Protein AF-A0A812TSP3-F1 (afdb_monomer_lite)

Organism: Symbiodinium pilosum (NCBI:txid2952)

Radius of gyration: 32.79 Å; chains: 1; bounding box: 112×57×70 Å

pLDDT: mean 71.4, std 13.12, range [45.38, 96.62]

Sequence (190 aa):
KELKDYMAKQEGQQPVKPEKQKHDFKGMKKETLLTTPWKVERLWTEKTADENAEPPSPSLTPQRPLGSGPRFPGREELINEGPFPLRSRIAQLATHVYYLWGEAKFTDYLARGTPAQNAALNLEHFARQAHQAAVKLLEDSHIPLSRPPPNLPVEVSSGPPAEWLYLSRAFLERESSPERPKQRFGASFL

Foldseek 3Di:
DVVVVVVVVVVPDDPDDPDPDPDPLVQWDWDFPDDDPVDTDTDTHGDDPVRPPDDPDPPPDPPDPPPPPPDDDDPVVVVVCPPPVVVVVLVVLLVVLVVLLVVLVVQCVVQPPHPCNVVSVVSNVVSVVSNVVSVVVCVVVPDDDPDDPPPDDVCCVPDDDVVVVVVVVVVVVVVPDPDDPPPPPPPDDD

Secondary structure (DSSP, 8-state):
-HHHHHHHHHTT-------------TTEEEEEEEEETTEEEEEEEEPPTTTSSPPPP--SS-SS---S--PPPPHHHHHHH-S-HHHHHHHHHHHHHHHHHHHHHHHHHHTTTSTHHHHHHHHHHHHHHHHHHHHHHHHHTT----PPPTTS-HHHHHSPPHHHHHHHHHHHHHHH-S------------

Structure (mmCIF, N/CA/C/O backbone):
data_AF-A0A812TSP3-F1
#
_entry.id   AF-A0A812TSP3-F1
#
loop_
_atom_site.group_PDB
_atom_site.id
_atom_site.type_symbol
_atom_site.label_atom_id
_atom_site.label_alt_id
_atom_site.label_comp_id
_atom_site.label_asym_id
_atom_site.label_entity_id
_atom_site.label_seq_id
_atom_site.pdbx_PDB_ins_code
_atom_site.Cartn_x
_atom_site.Cartn_y
_atom_site.Cartn_z
_atom_site.occupancy
_atom_site.B_iso_or_equiv
_atom_site.auth_seq_id
_atom_site.auth_comp_id
_atom_site.auth_asym_id
_atom_site.auth_atom_id
_atom_site.pdbx_PDB_model_num
ATOM 1 N N . LYS A 1 1 ? -72.463 -13.747 -29.365 1.00 58.19 1 LYS A N 1
ATOM 2 C CA . LYS A 1 1 ? -71.535 -13.258 -30.420 1.00 58.19 1 LYS A CA 1
ATOM 3 C C . LYS A 1 1 ? -70.897 -11.918 -30.043 1.00 58.19 1 LYS A C 1
ATOM 5 O O . LYS A 1 1 ? -69.744 -11.725 -30.373 1.00 58.19 1 LYS A O 1
ATOM 10 N N . GLU A 1 2 ? -71.557 -11.094 -29.231 1.00 64.75 2 GLU A N 1
ATOM 11 C CA . GLU A 1 2 ? -71.108 -9.739 -28.858 1.00 64.75 2 GLU A CA 1
ATOM 12 C C . GLU A 1 2 ? -69.845 -9.671 -27.973 1.00 64.75 2 GLU A C 1
ATOM 14 O O . GLU A 1 2 ? -69.099 -8.700 -28.025 1.00 64.75 2 GLU A O 1
ATOM 19 N N . LEU 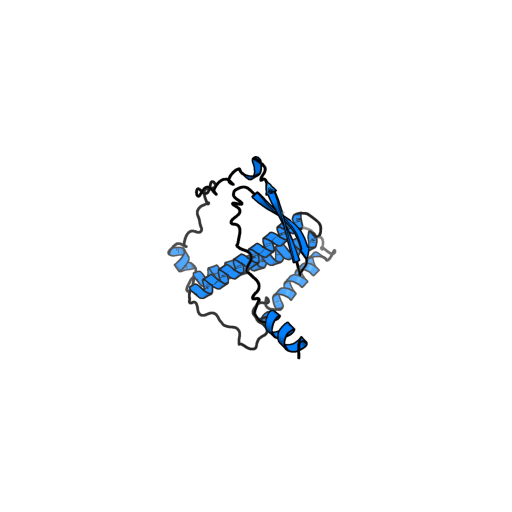A 1 3 ? -69.544 -10.722 -27.202 1.00 60.47 3 LEU A N 1
ATOM 20 C CA . LEU A 1 3 ? -68.384 -10.742 -26.297 1.00 60.47 3 LEU A CA 1
ATOM 21 C C . LEU A 1 3 ? -67.040 -10.896 -27.031 1.00 60.47 3 LEU A C 1
ATOM 23 O O . LEU A 1 3 ? -66.013 -10.429 -26.549 1.00 60.47 3 LEU A O 1
ATOM 27 N N . LYS A 1 4 ? -67.043 -11.520 -28.217 1.00 64.38 4 LYS A N 1
ATOM 28 C CA . LYS A 1 4 ? -65.832 -11.655 -29.044 1.00 64.38 4 LYS A CA 1
ATOM 29 C C . LYS A 1 4 ? -65.483 -10.338 -29.738 1.00 64.38 4 LYS A C 1
ATOM 31 O O . LYS A 1 4 ? -64.311 -9.981 -29.796 1.00 64.38 4 LYS A O 1
ATOM 36 N N . ASP A 1 5 ? -66.497 -9.585 -30.153 1.00 67.31 5 ASP A N 1
ATOM 37 C CA . ASP A 1 5 ? -66.315 -8.271 -30.776 1.00 67.31 5 ASP A CA 1
ATOM 38 C C . ASP A 1 5 ? -65.840 -7.218 -29.758 1.00 67.31 5 ASP A C 1
ATOM 40 O O . ASP A 1 5 ? -65.102 -6.297 -30.109 1.00 67.31 5 ASP A O 1
ATOM 44 N N . TYR A 1 6 ? -66.197 -7.379 -28.476 1.00 62.66 6 TYR A N 1
ATOM 45 C CA . TYR A 1 6 ? -65.714 -6.515 -27.395 1.00 62.66 6 TYR A CA 1
ATOM 46 C C . TYR A 1 6 ? -64.233 -6.757 -27.055 1.00 62.66 6 TYR A C 1
ATOM 48 O O . TYR A 1 6 ? -63.494 -5.807 -26.805 1.00 62.66 6 TYR A O 1
ATOM 56 N N . MET A 1 7 ? -63.777 -8.013 -27.109 1.00 61.00 7 MET A N 1
ATOM 57 C CA . MET A 1 7 ? -62.372 -8.372 -26.861 1.00 61.00 7 MET A CA 1
ATOM 58 C C . MET A 1 7 ? -61.464 -7.977 -28.035 1.00 61.00 7 MET A C 1
ATOM 60 O O . MET A 1 7 ? -60.386 -7.432 -27.815 1.00 61.00 7 MET A O 1
ATOM 64 N N . ALA A 1 8 ? -61.939 -8.116 -29.279 1.00 61.19 8 ALA A N 1
ATOM 65 C CA . ALA A 1 8 ? -61.207 -7.663 -30.467 1.00 61.19 8 ALA A CA 1
ATOM 66 C C . ALA A 1 8 ? -61.002 -6.132 -30.508 1.00 61.19 8 ALA A C 1
ATOM 68 O O . ALA A 1 8 ? -60.048 -5.645 -31.111 1.00 61.19 8 ALA A O 1
ATOM 69 N N . LYS A 1 9 ? -61.865 -5.356 -29.835 1.00 58.59 9 LYS A N 1
ATOM 70 C CA . LYS A 1 9 ? -61.711 -3.897 -29.698 1.00 58.59 9 LYS A CA 1
ATOM 71 C C . LYS A 1 9 ? -60.619 -3.477 -28.711 1.00 58.59 9 LYS A C 1
ATOM 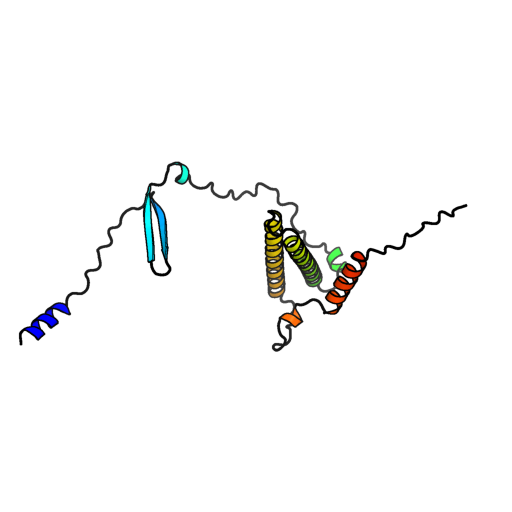73 O O . LYS A 1 9 ? -60.116 -2.362 -28.837 1.00 58.59 9 LYS A O 1
ATOM 78 N N . GLN A 1 10 ? -60.247 -4.326 -27.751 1.00 57.56 10 GLN A N 1
ATOM 79 C CA . GLN A 1 10 ? -59.211 -4.001 -26.761 1.00 57.56 10 GLN A CA 1
ATOM 80 C C . GLN A 1 10 ? -57.794 -4.356 -27.223 1.00 57.56 10 GLN A C 1
ATOM 82 O O . GLN A 1 10 ? -56.842 -3.701 -26.809 1.00 57.56 10 GLN A O 1
ATOM 87 N N . GLU A 1 11 ? -57.635 -5.316 -28.135 1.00 54.16 11 GLU A N 1
ATOM 88 C CA . GLU A 1 11 ? -56.310 -5.751 -28.611 1.00 54.16 11 GLU A CA 1
ATOM 89 C C . GLU A 1 11 ? -55.619 -4.745 -29.560 1.00 54.16 11 GLU A C 1
ATOM 91 O O . GLU A 1 11 ? -54.438 -4.892 -29.866 1.00 54.16 11 GLU A O 1
ATOM 96 N N . GLY A 1 12 ? -56.315 -3.684 -29.991 1.00 51.56 12 GLY A N 1
ATOM 97 C CA . GLY A 1 12 ? -55.768 -2.637 -30.867 1.00 51.56 12 GLY A CA 1
ATOM 98 C C . GLY A 1 12 ? -55.272 -1.365 -30.167 1.00 51.56 12 GLY A C 1
ATOM 99 O O . GLY A 1 12 ? -54.643 -0.526 -30.812 1.00 51.56 12 GLY A O 1
ATOM 100 N N . GLN A 1 13 ? -55.533 -1.182 -28.869 1.00 51.09 13 GLN A N 1
ATOM 101 C CA . GLN A 1 13 ? -55.079 0.006 -28.138 1.00 51.09 13 GLN A CA 1
ATOM 102 C C . GLN A 1 13 ? -53.690 -0.234 -27.548 1.00 51.09 13 GLN A C 1
ATOM 104 O O . GLN A 1 13 ? -53.524 -0.587 -26.383 1.00 51.09 13 GLN A O 1
ATOM 109 N N . GLN A 1 14 ? -52.664 -0.024 -28.373 1.00 57.38 14 GLN A N 1
ATOM 110 C CA . GLN A 1 14 ? -51.305 0.142 -27.863 1.00 57.38 14 GLN A CA 1
ATOM 111 C C . GLN A 1 14 ? -51.287 1.301 -26.849 1.00 57.38 14 GLN A C 1
ATOM 113 O O . GLN A 1 14 ? -51.906 2.337 -27.114 1.00 57.38 14 GLN A O 1
ATOM 118 N N . PRO A 1 15 ? -50.593 1.173 -25.702 1.00 55.94 15 PRO A N 1
ATOM 119 C CA . PRO A 1 15 ? -50.498 2.262 -24.742 1.00 55.94 15 PRO A CA 1
ATOM 120 C C . PRO A 1 15 ? -49.822 3.450 -25.426 1.00 55.94 15 PRO A C 1
ATOM 122 O O . PRO A 1 15 ? -48.657 3.372 -25.824 1.00 55.94 15 PRO A O 1
ATOM 125 N N . VAL A 1 16 ? -50.567 4.546 -25.587 1.00 57.28 16 VAL A N 1
ATOM 126 C CA . VAL A 1 16 ? -50.031 5.817 -26.075 1.00 57.28 16 VAL A CA 1
ATOM 127 C C . VAL A 1 16 ? -48.878 6.186 -25.147 1.00 57.28 16 VAL A C 1
ATOM 129 O O . VAL A 1 16 ? -49.083 6.450 -23.961 1.00 57.28 16 VAL A O 1
ATOM 132 N N . LYS A 1 17 ? -47.643 6.127 -25.661 1.00 57.88 17 LYS A N 1
ATOM 133 C CA . LYS A 1 17 ? -46.465 6.568 -24.910 1.00 57.88 17 LYS A CA 1
ATOM 134 C C . LYS A 1 17 ? -46.722 8.013 -24.479 1.00 57.88 17 LYS A C 1
ATOM 136 O O . LYS A 1 17 ? -47.008 8.826 -25.357 1.00 57.88 17 LYS A O 1
ATOM 141 N N . PRO A 1 18 ? -46.610 8.352 -23.182 1.00 60.06 18 PRO A N 1
ATOM 142 C CA . PRO A 1 18 ? -46.746 9.734 -22.763 1.00 60.06 18 PRO A CA 1
ATOM 143 C C . PRO A 1 18 ? -45.684 10.554 -23.493 1.00 60.06 18 PRO A C 1
ATOM 145 O O . PRO A 1 18 ? -44.489 10.237 -23.456 1.00 60.06 18 PRO A O 1
ATOM 148 N N . GLU A 1 19 ? -46.149 11.567 -24.214 1.00 55.41 19 GLU A N 1
ATOM 149 C CA . GLU A 1 19 ? -45.316 12.547 -24.888 1.00 55.41 19 GLU A CA 1
ATOM 150 C C . GLU A 1 19 ? -44.404 13.163 -23.822 1.00 55.41 19 GLU A C 1
ATOM 152 O O . GLU A 1 19 ? -44.871 13.736 -22.835 1.00 55.41 19 GLU A O 1
ATOM 157 N N . LYS A 1 20 ? -43.092 12.930 -23.934 1.00 56.72 20 LYS A N 1
ATOM 158 C CA . LYS A 1 20 ? -42.126 13.389 -22.933 1.00 56.72 20 LYS A CA 1
ATOM 159 C C . LYS A 1 20 ? -42.092 14.912 -22.977 1.00 56.72 20 LYS A C 1
ATOM 161 O O . LYS A 1 20 ? -41.365 15.481 -23.790 1.00 56.72 20 LYS A O 1
ATOM 166 N N . GLN A 1 21 ? -42.856 15.561 -22.102 1.00 58.25 21 GLN A N 1
ATOM 167 C CA . GLN A 1 21 ? -42.718 16.987 -21.848 1.00 58.25 21 GLN A CA 1
ATOM 168 C C . GLN A 1 21 ? -41.272 17.236 -21.411 1.00 58.25 21 GLN A C 1
ATOM 170 O O . GLN A 1 21 ? -40.809 16.738 -20.381 1.00 58.25 21 GLN A O 1
ATOM 175 N N . LYS A 1 22 ? -40.515 17.935 -22.261 1.00 56.16 22 LYS A N 1
ATOM 176 C CA . LYS A 1 22 ? -39.161 18.387 -21.947 1.00 56.16 22 LYS A CA 1
ATOM 177 C C . LYS A 1 22 ? -39.292 19.539 -20.959 1.00 56.16 22 LYS A C 1
ATOM 179 O O . LYS A 1 22 ? -39.359 20.693 -21.358 1.00 56.16 22 LYS A O 1
ATOM 184 N N . HIS A 1 23 ? -39.397 19.221 -19.677 1.00 61.09 23 HIS A N 1
ATOM 185 C CA . HIS A 1 23 ? -39.240 20.229 -18.641 1.00 61.09 23 HIS A CA 1
ATOM 186 C C . HIS A 1 23 ? -37.753 20.587 -18.543 1.00 61.09 23 HIS A C 1
ATOM 188 O O . HIS A 1 23 ? -36.906 19.709 -18.354 1.00 61.09 23 HIS A O 1
ATOM 194 N N . ASP A 1 24 ? -37.433 21.870 -18.702 1.00 64.56 24 ASP A N 1
ATOM 195 C CA . ASP A 1 24 ? -36.085 22.390 -18.495 1.00 64.56 24 ASP A CA 1
ATOM 196 C C . ASP A 1 24 ? -35.797 22.461 -16.989 1.00 64.56 24 ASP A C 1
ATOM 198 O O . ASP A 1 24 ? -36.090 23.443 -16.316 1.00 64.56 24 ASP A O 1
ATOM 202 N N . PHE A 1 25 ? -35.195 21.405 -16.438 1.00 64.75 25 PHE A N 1
ATOM 203 C CA . PHE A 1 25 ? -34.783 21.319 -15.025 1.00 64.75 25 PHE A CA 1
ATOM 204 C C . PHE A 1 25 ? -33.480 22.083 -14.721 1.00 64.75 25 PHE A C 1
ATOM 206 O O . PHE A 1 25 ? -32.693 21.693 -13.850 1.00 64.75 25 PHE A O 1
ATOM 213 N N . LYS A 1 26 ? -33.189 23.148 -15.471 1.00 63.25 26 LYS A N 1
ATOM 214 C CA . LYS A 1 26 ? -31.935 23.893 -15.346 1.00 63.25 26 LYS A CA 1
ATOM 215 C C . LYS A 1 26 ? -31.994 24.746 -14.072 1.00 63.25 26 LYS A C 1
ATOM 217 O O . LYS A 1 26 ? -32.631 25.787 -14.059 1.00 63.25 26 LYS A O 1
ATOM 222 N N . GLY A 1 27 ? -31.355 24.272 -12.999 1.00 66.31 27 GLY A N 1
ATOM 223 C CA . GLY A 1 27 ? -31.325 24.953 -11.693 1.00 66.31 27 GLY A CA 1
ATOM 224 C C . GLY A 1 27 ? -32.072 24.239 -10.561 1.00 66.31 27 GLY A C 1
ATOM 225 O O . GLY A 1 27 ? -32.077 24.734 -9.440 1.00 66.31 27 GLY A O 1
ATOM 226 N N . MET A 1 28 ? -32.652 23.061 -10.815 1.00 73.69 28 MET A N 1
ATOM 227 C CA . MET A 1 28 ? -33.292 22.247 -9.776 1.00 73.69 28 MET A CA 1
ATOM 228 C C . MET A 1 28 ? -32.369 21.129 -9.279 1.00 73.69 28 MET A C 1
ATOM 230 O O . MET A 1 28 ? -31.595 20.540 -10.042 1.00 73.69 28 MET A O 1
ATOM 234 N N . LYS A 1 29 ? -32.456 20.816 -7.989 1.00 77.12 29 LYS A N 1
ATOM 235 C CA . LYS A 1 29 ? -31.779 19.694 -7.338 1.00 77.12 29 LYS A CA 1
ATOM 236 C C . LYS A 1 29 ? -32.751 18.530 -7.182 1.00 77.12 29 LYS A C 1
ATOM 238 O O . LYS A 1 29 ? -33.941 18.727 -6.968 1.00 77.12 29 LYS A O 1
ATOM 243 N N . LYS A 1 30 ? -32.243 17.303 -7.317 1.00 76.94 30 LYS A N 1
ATOM 244 C CA . LYS A 1 30 ? -33.006 16.085 -7.014 1.00 76.94 30 LYS A CA 1
ATOM 245 C C . LYS A 1 30 ? -32.767 15.710 -5.562 1.00 76.94 30 LYS A C 1
ATOM 247 O O . LYS A 1 30 ? -31.667 15.276 -5.226 1.00 76.94 30 LYS A O 1
ATOM 252 N N . GLU A 1 31 ? -33.795 15.804 -4.740 1.00 78.06 31 GLU A N 1
ATOM 253 C CA . GLU A 1 31 ? -33.772 15.287 -3.376 1.00 78.06 31 GLU A CA 1
ATOM 254 C C . GLU A 1 31 ? -34.484 13.936 -3.340 1.00 78.06 31 GLU A C 1
ATOM 256 O O . GLU A 1 31 ? -35.595 13.775 -3.851 1.00 78.06 31 GLU A O 1
ATOM 261 N N . THR A 1 32 ? -33.801 12.924 -2.800 1.00 80.94 32 THR A N 1
ATOM 262 C CA . THR A 1 32 ? -34.362 11.574 -2.670 1.00 80.94 32 THR A CA 1
ATOM 263 C C . THR A 1 32 ? -34.972 11.462 -1.285 1.00 80.94 32 THR A C 1
ATOM 265 O O . THR A 1 32 ? -34.242 11.472 -0.299 1.00 80.94 32 THR A O 1
ATOM 268 N N . LEU A 1 33 ? -36.299 11.385 -1.216 1.00 72.19 33 LEU A N 1
ATOM 269 C CA . LEU A 1 33 ? -37.012 11.325 0.060 1.00 72.19 33 LEU A CA 1
ATOM 270 C C . LEU A 1 33 ? -37.007 9.917 0.650 1.00 72.19 33 LEU A C 1
ATOM 272 O O . LEU A 1 33 ? -36.865 9.739 1.856 1.00 72.19 33 LEU A O 1
ATOM 276 N N . LEU A 1 34 ? -37.177 8.913 -0.210 1.00 69.44 34 LEU A N 1
ATOM 277 C CA . LEU A 1 34 ? -37.320 7.529 0.207 1.00 69.44 34 LEU A CA 1
ATOM 278 C C . LEU A 1 34 ? -36.635 6.609 -0.797 1.00 69.44 34 LEU A C 1
ATOM 280 O O . LEU A 1 34 ? -36.889 6.668 -2.006 1.00 69.44 34 LEU A O 1
ATOM 284 N N . THR A 1 35 ? -35.787 5.730 -0.273 1.00 72.31 35 THR A N 1
ATOM 285 C CA . THR A 1 35 ? -35.094 4.715 -1.064 1.00 72.31 35 THR A CA 1
ATOM 286 C C . THR A 1 35 ? -35.498 3.350 -0.532 1.00 72.31 35 THR A C 1
ATOM 288 O O . THR A 1 35 ? -35.088 2.956 0.556 1.00 72.31 35 THR A O 1
ATOM 291 N N . THR A 1 36 ? -36.330 2.638 -1.287 1.00 77.56 36 THR A N 1
ATOM 292 C CA . THR A 1 36 ? -36.663 1.231 -1.022 1.00 77.56 36 THR A CA 1
ATOM 293 C C . THR A 1 36 ? -36.114 0.365 -2.158 1.00 77.56 36 THR A C 1
ATOM 295 O O . THR A 1 36 ? -35.905 0.889 -3.255 1.00 77.56 36 THR A O 1
ATOM 298 N N . PRO A 1 37 ? -35.900 -0.951 -1.955 1.00 76.75 37 PRO A N 1
ATOM 299 C CA . PRO A 1 37 ? -35.322 -1.826 -2.985 1.00 76.75 37 PRO A CA 1
ATOM 300 C C . PRO A 1 37 ? -36.111 -1.839 -4.304 1.00 76.75 37 PRO A C 1
ATOM 302 O O . PRO A 1 37 ? -35.558 -2.138 -5.356 1.00 76.75 37 PRO A O 1
ATOM 305 N N . TRP A 1 38 ? -37.400 -1.496 -4.244 1.00 67.81 38 TRP A N 1
ATOM 306 C CA . TRP A 1 38 ? -38.345 -1.597 -5.354 1.00 67.81 38 TRP A CA 1
ATOM 307 C C . TRP A 1 38 ? -38.773 -0.233 -5.914 1.00 67.81 38 TRP A C 1
ATOM 309 O O . TRP A 1 38 ? -39.376 -0.179 -6.985 1.00 67.81 38 TRP A O 1
ATOM 319 N N . LYS A 1 39 ? -38.497 0.875 -5.207 1.00 65.94 39 LYS A N 1
ATOM 320 C CA . LYS A 1 39 ? -38.952 2.216 -5.602 1.00 65.94 39 LYS A CA 1
ATOM 321 C C . LYS A 1 39 ? -38.057 3.319 -5.038 1.00 65.94 39 LYS A C 1
ATOM 323 O O . LYS A 1 39 ? -37.709 3.314 -3.855 1.00 65.94 39 LYS A O 1
ATOM 328 N N . VAL A 1 40 ? -37.754 4.299 -5.890 1.00 77.31 40 VAL A N 1
ATOM 329 C CA . VAL A 1 40 ? -37.045 5.530 -5.524 1.00 77.31 40 VAL A CA 1
ATOM 330 C C . VAL A 1 40 ? -37.953 6.715 -5.818 1.00 77.31 40 VAL A C 1
ATOM 332 O O . VAL A 1 40 ? -38.304 6.955 -6.974 1.00 77.31 40 VAL A O 1
ATOM 335 N N . GLU A 1 41 ? -38.320 7.455 -4.778 1.00 74.31 41 GLU A N 1
ATOM 336 C CA . GLU A 1 41 ? -39.129 8.669 -4.899 1.00 74.31 41 GLU A CA 1
ATOM 337 C C . GLU A 1 41 ? -38.224 9.902 -4.820 1.00 74.31 41 GLU A C 1
ATOM 339 O O . GLU A 1 41 ? -37.400 10.033 -3.910 1.00 74.31 41 GLU A O 1
ATOM 344 N N . ARG A 1 42 ? -38.337 10.787 -5.818 1.00 81.62 42 ARG A N 1
ATOM 345 C CA . ARG A 1 42 ? -37.486 11.975 -5.969 1.00 81.62 42 ARG A CA 1
ATOM 346 C C . ARG A 1 42 ? -38.343 13.216 -6.159 1.00 81.62 42 ARG A C 1
ATOM 348 O O . ARG A 1 42 ? -39.215 13.215 -7.027 1.00 81.62 42 ARG A O 1
ATOM 355 N N . LEU A 1 43 ? -38.044 14.264 -5.399 1.00 79.31 43 LEU A N 1
ATOM 356 C CA . LEU A 1 43 ? -38.592 15.602 -5.596 1.00 79.31 43 LEU A CA 1
ATOM 357 C C . LEU A 1 43 ? -37.545 16.508 -6.238 1.00 79.31 43 LEU A C 1
ATOM 359 O O . LEU A 1 43 ? -36.340 16.326 -6.054 1.00 79.31 43 LEU A O 1
ATOM 363 N N . TRP A 1 44 ? -38.031 17.474 -7.009 1.00 76.12 44 TRP A N 1
ATOM 364 C CA . TRP A 1 44 ? -37.214 18.540 -7.565 1.00 76.12 44 TRP A CA 1
ATOM 365 C C . TRP A 1 44 ? -37.390 19.787 -6.706 1.00 76.12 44 TRP A C 1
ATOM 367 O O . TRP A 1 44 ? -38.500 20.305 -6.608 1.00 76.12 44 TRP A O 1
ATOM 377 N N . THR A 1 45 ? -36.312 20.241 -6.077 1.00 77.50 45 THR A N 1
ATOM 378 C CA . THR A 1 45 ? -36.273 21.457 -5.256 1.00 77.50 45 THR A CA 1
ATOM 379 C C . THR A 1 45 ? -35.434 22.527 -5.952 1.00 77.50 45 THR A C 1
ATOM 381 O O . THR A 1 45 ? -34.510 22.216 -6.709 1.00 77.50 45 THR A O 1
ATOM 384 N N . GLU A 1 46 ? -35.774 23.801 -5.760 1.00 75.69 46 GLU A N 1
ATOM 385 C CA . GLU A 1 46 ? -34.966 24.914 -6.270 1.00 75.69 46 GLU A CA 1
ATOM 386 C C . GLU A 1 46 ? -33.623 24.962 -5.531 1.00 75.69 46 GLU A C 1
ATOM 388 O O . GLU A 1 46 ? -33.577 24.845 -4.305 1.00 75.69 46 GLU A O 1
ATOM 393 N N . LYS A 1 47 ? -32.516 25.110 -6.269 1.00 69.44 47 LYS A N 1
ATOM 394 C CA . LYS A 1 47 ? -31.194 25.277 -5.656 1.00 69.44 47 LYS A CA 1
ATOM 395 C C . LYS A 1 47 ? -31.111 26.631 -4.956 1.00 69.44 47 LYS A C 1
ATOM 397 O O . LYS A 1 47 ? -31.366 27.665 -5.573 1.00 69.44 47 LYS A O 1
ATOM 402 N N . THR A 1 48 ? -30.688 26.631 -3.698 1.00 71.44 48 THR A N 1
ATOM 403 C CA . THR A 1 48 ? -30.350 27.854 -2.963 1.00 71.44 48 THR A CA 1
ATOM 404 C C . THR A 1 48 ? -29.140 28.555 -3.598 1.00 71.44 48 THR A C 1
ATOM 406 O O . THR A 1 48 ? -28.321 27.924 -4.272 1.00 71.44 48 THR A O 1
ATOM 409 N N . ALA A 1 49 ? -29.026 29.878 -3.415 1.00 63.41 49 ALA A N 1
ATOM 410 C CA . ALA A 1 49 ? -27.972 30.699 -4.030 1.00 63.41 49 ALA A CA 1
ATOM 411 C C . ALA A 1 49 ? -26.548 30.202 -3.706 1.00 63.41 49 ALA A C 1
ATOM 413 O O . ALA A 1 49 ? -25.672 30.266 -4.567 1.00 63.41 49 ALA A O 1
ATOM 414 N N . ASP A 1 50 ? -26.354 29.617 -2.522 1.00 64.56 50 ASP A N 1
ATOM 415 C CA . ASP A 1 50 ? -25.072 29.066 -2.074 1.00 64.56 50 ASP A CA 1
ATOM 416 C C . ASP A 1 50 ? -24.701 27.739 -2.769 1.00 64.56 50 ASP A C 1
ATOM 418 O O . ASP A 1 50 ? -23.522 27.448 -2.949 1.00 64.56 50 ASP A O 1
ATOM 422 N N . GLU A 1 51 ? -25.680 26.942 -3.222 1.00 61.59 51 GLU A N 1
ATOM 423 C CA . GLU A 1 51 ? -25.443 25.680 -3.954 1.00 61.59 51 GLU A CA 1
ATOM 424 C C . GLU A 1 51 ? -25.295 25.869 -5.475 1.00 61.59 51 GLU A C 1
ATOM 426 O O . GLU A 1 51 ? -24.887 24.946 -6.187 1.00 61.59 51 GLU A O 1
ATOM 431 N N . ASN A 1 52 ? -25.649 27.050 -5.990 1.00 60.56 52 ASN A N 1
ATOM 432 C CA . ASN A 1 52 ? -25.392 27.438 -7.379 1.00 60.56 52 ASN A CA 1
ATOM 433 C C . ASN A 1 52 ? -23.989 28.021 -7.583 1.00 60.56 52 ASN A C 1
ATOM 435 O O . ASN A 1 52 ? -23.588 28.214 -8.731 1.00 60.56 52 ASN A O 1
ATOM 439 N N . ALA A 1 53 ? -23.242 28.280 -6.506 1.00 66.69 53 ALA A N 1
ATOM 440 C CA . ALA A 1 53 ? -21.826 28.579 -6.616 1.00 66.69 53 ALA A CA 1
ATOM 441 C C . ALA A 1 53 ? -21.126 27.353 -7.216 1.00 66.69 53 ALA A C 1
ATOM 443 O O . ALA A 1 53 ? -21.138 26.265 -6.636 1.00 66.69 53 ALA A O 1
ATOM 444 N N . GLU A 1 54 ? -20.563 27.512 -8.415 1.00 68.38 54 GLU A N 1
ATOM 445 C CA . GLU A 1 54 ? -19.763 26.459 -9.028 1.00 68.38 54 GLU A CA 1
ATOM 446 C C . GLU A 1 54 ? -18.663 26.055 -8.036 1.00 68.38 54 GLU A C 1
ATOM 448 O O . GLU A 1 54 ? -17.975 26.935 -7.503 1.00 68.38 54 GLU A O 1
ATOM 453 N N . PRO A 1 55 ? -18.500 24.751 -7.733 1.00 71.25 55 PRO A N 1
ATOM 454 C CA . PRO A 1 55 ? -17.412 24.319 -6.873 1.00 71.25 55 PRO A CA 1
ATOM 455 C C . PRO A 1 55 ? -16.109 24.843 -7.483 1.00 71.25 55 PRO A C 1
ATOM 457 O O . PRO A 1 55 ? -15.948 24.745 -8.705 1.00 71.25 55 PRO A O 1
ATOM 460 N N . PRO A 1 56 ? -15.195 25.416 -6.676 1.00 73.31 56 PRO A N 1
ATOM 461 C CA . PRO A 1 56 ? -13.960 25.971 -7.202 1.00 73.31 56 PRO A CA 1
ATOM 462 C C . PRO A 1 56 ? -13.281 24.890 -8.033 1.00 73.31 56 PRO A C 1
ATOM 464 O O . PRO A 1 56 ? -12.999 23.796 -7.533 1.00 73.31 56 PRO A O 1
ATOM 467 N N . SER A 1 57 ? -13.084 25.175 -9.322 1.00 73.31 57 SER A N 1
ATOM 468 C CA . SER A 1 57 ? -12.404 24.261 -10.231 1.00 73.31 57 SER A CA 1
ATOM 469 C C . SER A 1 57 ? -11.094 23.833 -9.571 1.00 73.31 57 SER A C 1
ATOM 471 O O . SER A 1 57 ? -10.362 24.722 -9.115 1.00 73.31 57 SER A O 1
ATOM 473 N N . PRO A 1 58 ? -10.787 22.526 -9.479 1.00 69.94 58 PRO A N 1
ATOM 474 C CA . PRO A 1 58 ? -9.550 22.078 -8.863 1.00 69.94 58 PRO A CA 1
ATOM 475 C C . PRO A 1 58 ? -8.401 22.774 -9.585 1.00 69.94 58 PRO A C 1
ATOM 477 O O . PRO A 1 58 ? -8.207 22.587 -10.787 1.00 69.94 58 PRO A O 1
ATOM 480 N N . SER A 1 59 ? -7.684 23.643 -8.873 1.00 68.69 59 SER A N 1
ATOM 481 C CA . SER A 1 59 ? -6.546 24.338 -9.450 1.00 68.69 59 SER A CA 1
ATOM 482 C C . SER A 1 59 ? -5.526 23.280 -9.854 1.00 68.69 59 SER A C 1
ATOM 484 O O . SER A 1 59 ? -4.991 22.571 -9.004 1.00 68.69 59 SER A O 1
ATOM 486 N N . LEU A 1 60 ? -5.263 23.172 -11.157 1.00 67.94 60 LEU A N 1
ATOM 487 C CA . LEU A 1 60 ? -4.250 22.283 -11.741 1.00 67.94 60 LEU A CA 1
ATOM 488 C C . LEU A 1 60 ? -2.833 22.557 -11.215 1.00 67.94 60 LEU A C 1
ATOM 490 O O . LEU A 1 60 ? -1.915 21.783 -11.469 1.00 67.94 60 LEU A O 1
ATOM 494 N N . THR A 1 61 ? -2.642 23.653 -10.486 1.00 65.31 61 THR A N 1
ATOM 495 C CA . THR A 1 61 ? -1.413 23.973 -9.779 1.00 65.31 61 THR A CA 1
ATOM 496 C C . THR A 1 61 ? -1.376 23.265 -8.420 1.00 65.31 61 THR A C 1
ATOM 498 O O . THR A 1 61 ? -2.129 23.634 -7.513 1.00 65.31 61 THR A O 1
ATOM 501 N N . PRO A 1 62 ? -0.486 22.272 -8.223 1.00 63.69 62 PRO A N 1
ATOM 502 C CA . PRO A 1 62 ? -0.236 21.731 -6.896 1.00 63.69 62 PRO A CA 1
ATOM 503 C C . PRO A 1 62 ? 0.363 22.849 -6.033 1.00 63.69 62 PRO A C 1
ATOM 505 O O . PRO A 1 62 ? 1.505 23.251 -6.224 1.00 63.69 62 PRO A O 1
ATOM 508 N N . GLN A 1 63 ? -0.412 23.379 -5.083 1.00 62.75 63 GLN A N 1
ATOM 509 C CA . GLN A 1 63 ? 0.044 24.458 -4.190 1.00 62.75 63 GLN A CA 1
ATOM 510 C C . GLN A 1 63 ? 1.180 24.036 -3.250 1.00 62.75 63 GLN A C 1
ATOM 512 O O . GLN A 1 63 ? 1.822 24.871 -2.616 1.00 62.75 63 GLN A O 1
ATOM 517 N N . ARG A 1 64 ? 1.448 22.734 -3.156 1.00 68.00 64 ARG A N 1
ATOM 518 C CA . ARG A 1 64 ? 2.570 22.195 -2.403 1.00 68.00 64 ARG A CA 1
ATOM 519 C C . ARG A 1 64 ? 3.674 21.872 -3.403 1.00 68.00 64 ARG A C 1
ATOM 521 O O . ARG A 1 64 ? 3.395 21.087 -4.312 1.00 68.00 64 ARG A O 1
ATOM 528 N N . PRO A 1 65 ? 4.903 22.406 -3.258 1.00 69.25 65 PRO A N 1
ATOM 529 C CA . PRO A 1 65 ? 6.020 21.847 -3.997 1.00 69.25 65 PRO A CA 1
ATOM 530 C C . PRO A 1 65 ? 6.057 20.371 -3.615 1.00 69.25 65 PRO A C 1
ATOM 532 O O . PRO A 1 65 ? 6.272 20.034 -2.447 1.00 69.25 65 PRO A O 1
ATOM 535 N N . LEU A 1 66 ? 5.737 19.493 -4.568 1.00 61.19 66 LEU A N 1
ATOM 536 C CA . LEU A 1 66 ? 6.019 18.080 -4.404 1.00 61.19 66 LEU A CA 1
ATOM 537 C C . LEU A 1 66 ? 7.513 18.043 -4.099 1.00 61.19 66 LEU A C 1
ATOM 539 O O . LEU A 1 66 ? 8.320 18.475 -4.925 1.00 61.19 66 LEU A O 1
ATOM 543 N N . GLY A 1 67 ? 7.872 17.655 -2.871 1.00 68.69 67 GLY A N 1
ATOM 544 C CA . GLY A 1 67 ? 9.271 17.465 -2.507 1.00 68.69 67 GLY A CA 1
ATOM 545 C C . GLY A 1 67 ? 9.930 16.603 -3.577 1.00 68.69 67 GLY A C 1
ATOM 546 O O . GLY A 1 67 ? 9.224 15.821 -4.215 1.00 68.69 67 GLY A O 1
ATOM 547 N N . SER A 1 68 ? 11.238 16.796 -3.808 1.00 74.31 68 SER A N 1
ATOM 548 C CA . SER A 1 68 ? 12.017 16.048 -4.808 1.00 74.31 68 SER A CA 1
ATOM 549 C C . SER A 1 68 ? 11.469 14.632 -4.908 1.00 74.31 68 SER A C 1
ATOM 551 O O . SER A 1 68 ? 11.598 13.866 -3.953 1.00 74.31 68 SER A O 1
ATOM 553 N N . GLY A 1 69 ? 10.799 14.336 -6.026 1.00 68.12 69 GLY A N 1
ATOM 554 C CA . GLY A 1 69 ? 10.179 13.038 -6.233 1.00 68.12 69 GLY A CA 1
ATOM 555 C C . GLY A 1 69 ? 11.216 11.921 -6.106 1.00 68.12 69 GLY A C 1
ATOM 556 O O . GLY A 1 69 ? 12.420 12.202 -6.031 1.00 68.12 69 GLY A O 1
ATOM 557 N N . PRO A 1 70 ? 10.773 10.656 -6.088 1.00 67.81 70 PRO A N 1
ATOM 558 C CA . PRO A 1 70 ? 11.692 9.527 -6.080 1.00 67.81 70 PRO A CA 1
ATOM 559 C C . PRO A 1 70 ? 12.708 9.705 -7.215 1.00 67.81 70 PRO A C 1
ATOM 561 O O . PRO A 1 70 ? 12.345 9.745 -8.391 1.00 67.81 70 PRO A O 1
ATOM 564 N N . ARG A 1 71 ? 13.978 9.912 -6.853 1.00 75.06 71 ARG A N 1
ATOM 565 C CA . ARG A 1 71 ? 15.064 10.030 -7.825 1.00 75.06 71 ARG A CA 1
ATOM 566 C C . ARG A 1 71 ? 15.394 8.628 -8.307 1.00 75.06 71 ARG A C 1
ATOM 568 O O . ARG A 1 71 ? 15.456 7.702 -7.500 1.00 75.06 71 ARG A O 1
ATOM 575 N N . PHE A 1 72 ? 15.591 8.476 -9.614 1.00 67.44 72 PHE A N 1
ATOM 576 C CA . PHE A 1 72 ? 16.125 7.226 -10.137 1.00 67.44 72 PHE A CA 1
ATOM 577 C C . PHE A 1 72 ? 17.491 6.961 -9.496 1.00 67.44 72 PHE A C 1
ATOM 579 O O . PHE A 1 72 ? 18.268 7.913 -9.347 1.00 67.44 72 PHE A O 1
ATOM 586 N N . PRO A 1 73 ? 17.769 5.707 -9.102 1.00 75.31 73 PRO A N 1
ATOM 587 C CA . PRO A 1 73 ? 19.033 5.367 -8.477 1.00 75.31 73 PRO A CA 1
ATOM 588 C C . PRO A 1 73 ? 20.189 5.708 -9.413 1.00 75.31 73 PRO A C 1
ATOM 590 O O . PRO A 1 73 ? 20.098 5.559 -10.638 1.00 75.31 73 PRO A O 1
ATOM 593 N N . GLY A 1 74 ? 21.277 6.198 -8.829 1.00 84.06 74 GLY A N 1
ATOM 594 C CA . GLY A 1 74 ? 22.487 6.522 -9.574 1.00 84.06 74 GLY A CA 1
ATOM 595 C C . GLY A 1 74 ? 23.101 5.274 -10.213 1.00 84.06 74 GLY A C 1
ATOM 596 O O . GLY A 1 74 ? 22.899 4.149 -9.755 1.00 84.06 74 GLY A O 1
ATOM 597 N N . ARG A 1 75 ? 23.919 5.456 -11.258 1.00 75.31 75 ARG A N 1
ATOM 598 C CA . ARG A 1 75 ? 24.654 4.345 -11.897 1.00 75.31 75 ARG A CA 1
ATOM 599 C C . ARG A 1 75 ? 25.499 3.552 -10.890 1.00 75.31 75 ARG A C 1
ATOM 601 O O . ARG A 1 75 ? 25.591 2.337 -11.002 1.00 75.31 75 ARG A O 1
ATOM 608 N N . GLU A 1 76 ? 26.104 4.232 -9.922 1.00 83.62 76 GLU A N 1
ATOM 609 C CA . GLU A 1 76 ? 26.915 3.610 -8.867 1.00 83.62 76 GLU A CA 1
ATOM 610 C C . GLU A 1 76 ? 26.067 2.762 -7.909 1.00 83.62 76 GLU A C 1
ATOM 612 O O . GLU A 1 76 ? 26.464 1.661 -7.539 1.00 83.62 76 GLU A O 1
ATOM 617 N N . GLU A 1 77 ? 24.859 3.221 -7.573 1.00 79.19 77 GLU A N 1
ATOM 618 C CA . GLU A 1 77 ? 23.914 2.476 -6.733 1.00 79.19 77 GLU A CA 1
ATOM 619 C C . GLU A 1 77 ? 23.431 1.208 -7.443 1.00 79.19 77 GLU A C 1
ATOM 621 O O . GLU A 1 77 ? 23.392 0.137 -6.842 1.00 79.19 77 GLU A O 1
ATOM 626 N N . LEU A 1 78 ? 23.162 1.304 -8.750 1.00 73.62 78 LEU A N 1
ATOM 627 C CA . LEU A 1 78 ? 22.803 0.162 -9.593 1.00 73.62 78 LEU A CA 1
ATOM 628 C C . LEU A 1 78 ? 23.914 -0.896 -9.662 1.00 73.62 78 LEU A C 1
ATOM 630 O O . LEU A 1 78 ? 23.617 -2.085 -9.723 1.00 73.62 78 LEU A O 1
ATOM 634 N N . ILE A 1 79 ? 25.185 -0.480 -9.646 1.00 73.75 79 ILE A N 1
ATOM 635 C CA . ILE A 1 79 ? 26.327 -1.407 -9.618 1.00 73.75 79 ILE A CA 1
ATOM 636 C C . ILE A 1 79 ? 26.413 -2.118 -8.259 1.00 73.75 79 ILE A C 1
ATOM 638 O O . ILE A 1 79 ? 26.674 -3.320 -8.218 1.00 73.75 79 ILE A O 1
ATOM 642 N N . ASN A 1 80 ? 26.155 -1.403 -7.161 1.00 79.38 80 ASN A N 1
ATOM 643 C CA . ASN A 1 80 ? 26.247 -1.945 -5.802 1.00 79.38 80 ASN A CA 1
ATOM 644 C C . ASN A 1 80 ? 25.069 -2.859 -5.423 1.00 79.38 80 ASN A C 1
ATOM 646 O O . ASN A 1 80 ? 25.250 -3.798 -4.652 1.00 79.38 80 ASN A O 1
ATOM 650 N N . GLU A 1 81 ? 23.869 -2.607 -5.952 1.00 75.62 81 GLU A N 1
ATOM 651 C CA . GLU A 1 81 ? 22.675 -3.431 -5.693 1.00 75.62 81 GLU A CA 1
ATOM 652 C C . GLU A 1 81 ? 22.730 -4.815 -6.357 1.00 75.62 81 GLU A C 1
ATOM 654 O O . GLU A 1 81 ? 22.011 -5.728 -5.948 1.00 75.62 81 GLU A O 1
ATOM 659 N N . GLY A 1 82 ? 23.600 -4.985 -7.355 1.00 75.31 82 GLY A N 1
ATOM 660 C CA . GLY A 1 82 ? 23.774 -6.240 -8.071 1.00 75.31 82 GLY A CA 1
ATOM 661 C C . GLY A 1 82 ? 22.731 -6.465 -9.174 1.00 75.31 82 GLY A C 1
ATOM 662 O O . GLY A 1 82 ? 22.029 -5.543 -9.601 1.00 75.31 82 GLY A O 1
ATOM 663 N N . PRO A 1 83 ? 22.643 -7.693 -9.713 1.00 68.25 83 PRO A N 1
ATOM 664 C CA . PRO A 1 83 ? 21.707 -7.989 -10.785 1.00 68.25 83 PRO A CA 1
ATOM 665 C C . PRO A 1 83 ? 20.266 -7.901 -10.252 1.00 68.25 83 PRO A C 1
ATOM 667 O O . PRO A 1 83 ? 19.930 -8.521 -9.247 1.00 68.25 83 PRO A O 1
ATOM 670 N N . PHE A 1 84 ? 19.405 -7.165 -10.963 1.00 74.44 84 PHE A N 1
ATOM 671 C CA . PHE A 1 84 ? 17.974 -6.936 -10.667 1.00 74.44 84 PHE A CA 1
ATOM 672 C C . PHE A 1 84 ? 17.645 -5.911 -9.551 1.00 74.44 84 PHE A C 1
ATOM 674 O O . PHE A 1 84 ? 16.882 -6.219 -8.629 1.00 74.44 84 PHE A O 1
ATOM 681 N N . PRO A 1 85 ? 18.093 -4.649 -9.681 1.00 77.38 85 PRO A N 1
ATOM 682 C CA . PRO A 1 85 ? 17.838 -3.572 -8.709 1.00 77.38 85 PRO A CA 1
ATOM 683 C C . PRO A 1 85 ? 16.340 -3.324 -8.468 1.00 77.38 85 PRO A C 1
ATOM 685 O O . PRO A 1 85 ? 15.879 -3.235 -7.331 1.00 77.38 85 PRO A O 1
ATOM 688 N N . LEU A 1 86 ? 15.528 -3.342 -9.533 1.00 76.25 86 LEU A N 1
ATOM 689 C CA . LEU A 1 86 ? 14.071 -3.193 -9.434 1.00 76.25 86 LEU A CA 1
ATOM 690 C C . LEU A 1 86 ? 13.435 -4.258 -8.530 1.00 76.25 86 LEU A C 1
ATOM 692 O O . LEU A 1 86 ? 12.563 -3.941 -7.725 1.00 76.25 86 LEU A O 1
ATOM 696 N N . ARG A 1 87 ? 13.904 -5.510 -8.603 1.00 73.88 87 ARG A N 1
ATOM 697 C CA . ARG A 1 87 ? 13.386 -6.604 -7.771 1.00 73.88 87 ARG A CA 1
ATOM 698 C C . ARG A 1 87 ? 13.709 -6.377 -6.297 1.00 73.88 87 ARG A C 1
ATOM 700 O O . ARG A 1 87 ? 12.839 -6.581 -5.455 1.00 73.88 87 ARG A O 1
ATOM 707 N N . SER A 1 88 ? 14.929 -5.929 -5.998 1.00 81.25 88 SER A N 1
ATOM 708 C CA . SER A 1 88 ? 15.351 -5.581 -4.637 1.00 81.25 88 SER A CA 1
ATOM 709 C C . SER A 1 88 ? 14.479 -4.465 -4.058 1.00 81.25 88 SER A C 1
ATOM 711 O O . SER A 1 88 ? 13.933 -4.599 -2.963 1.00 81.25 88 SER A O 1
ATOM 713 N N . ARG A 1 89 ? 14.244 -3.398 -4.831 1.00 81.62 89 ARG A N 1
ATOM 714 C CA . ARG A 1 89 ? 13.407 -2.272 -4.395 1.00 81.62 89 ARG A CA 1
ATOM 715 C C . ARG A 1 89 ? 11.946 -2.656 -4.201 1.00 81.62 89 ARG A C 1
ATOM 717 O O . ARG A 1 89 ? 11.345 -2.252 -3.210 1.00 81.62 89 ARG A O 1
ATOM 724 N N . ILE A 1 90 ? 11.386 -3.488 -5.075 1.00 80.56 90 ILE A N 1
ATOM 725 C CA . ILE A 1 90 ? 10.018 -3.985 -4.900 1.00 80.56 90 ILE A CA 1
ATOM 726 C C . ILE A 1 90 ? 9.913 -4.893 -3.665 1.00 80.56 90 ILE A C 1
ATOM 728 O O . ILE A 1 90 ? 8.948 -4.781 -2.913 1.00 80.56 90 ILE A O 1
ATOM 732 N N . ALA A 1 91 ? 10.916 -5.732 -3.394 1.00 77.81 91 ALA A N 1
ATOM 733 C CA . ALA A 1 91 ? 10.958 -6.548 -2.180 1.00 77.81 91 ALA A CA 1
ATOM 734 C C . ALA A 1 91 ? 11.066 -5.696 -0.900 1.00 77.81 91 ALA A C 1
ATOM 736 O O . ALA A 1 91 ? 10.379 -5.969 0.088 1.00 77.81 91 ALA A O 1
ATOM 737 N N . GLN A 1 92 ? 11.872 -4.630 -0.922 1.00 82.50 92 GLN A N 1
ATOM 738 C CA . GLN A 1 92 ? 11.955 -3.661 0.177 1.00 82.50 92 GLN A CA 1
ATOM 739 C C . GLN A 1 92 ? 10.607 -2.964 0.399 1.00 82.50 92 GLN A C 1
ATOM 741 O O . GLN A 1 92 ? 10.112 -2.927 1.525 1.00 82.50 92 GLN A O 1
ATOM 746 N N . LEU A 1 93 ? 9.966 -2.481 -0.671 1.00 82.12 93 LEU A N 1
ATOM 747 C CA . LEU A 1 93 ? 8.631 -1.883 -0.598 1.00 82.12 93 LEU A CA 1
ATOM 748 C C . LEU A 1 93 ? 7.604 -2.864 -0.027 1.00 82.12 93 LEU A C 1
ATOM 750 O O . LEU A 1 93 ? 6.856 -2.495 0.873 1.00 82.12 93 LEU A O 1
ATOM 754 N N . ALA A 1 94 ? 7.593 -4.115 -0.488 1.00 75.88 94 ALA A N 1
ATOM 755 C CA . ALA A 1 94 ? 6.696 -5.143 0.032 1.00 75.88 94 ALA A CA 1
ATOM 756 C C . ALA A 1 94 ? 6.909 -5.383 1.536 1.00 75.88 94 ALA A C 1
ATOM 758 O O . ALA A 1 94 ? 5.938 -5.451 2.288 1.00 75.88 94 ALA A O 1
ATOM 759 N N . THR A 1 95 ? 8.168 -5.430 1.985 1.00 81.69 95 THR A N 1
ATOM 760 C CA . THR A 1 95 ? 8.520 -5.546 3.410 1.00 81.69 95 THR A CA 1
ATOM 761 C C . THR A 1 95 ? 7.958 -4.378 4.225 1.00 81.69 95 THR A C 1
ATOM 763 O O . THR A 1 95 ? 7.336 -4.587 5.266 1.00 81.69 95 THR A O 1
ATOM 766 N N . HIS A 1 96 ? 8.119 -3.142 3.743 1.00 86.19 96 HIS A N 1
ATOM 767 C CA . HIS A 1 96 ? 7.597 -1.957 4.427 1.00 86.19 96 HIS A CA 1
ATOM 768 C C . HIS A 1 96 ? 6.069 -1.912 4.456 1.00 86.19 96 HIS A C 1
ATOM 770 O O . HIS A 1 96 ? 5.484 -1.604 5.491 1.00 86.19 96 HIS A O 1
ATOM 776 N N . VAL A 1 97 ? 5.417 -2.255 3.345 1.00 87.69 97 VAL A N 1
ATOM 777 C CA . VAL A 1 97 ? 3.955 -2.336 3.269 1.00 87.69 97 VAL A CA 1
ATOM 778 C C . VAL A 1 97 ? 3.416 -3.371 4.257 1.00 87.69 97 VAL A C 1
ATOM 780 O O . VAL A 1 97 ? 2.415 -3.114 4.925 1.00 87.69 97 VAL A O 1
ATOM 783 N N . TYR A 1 98 ? 4.096 -4.510 4.397 1.00 84.62 98 TYR A N 1
ATOM 784 C CA . TYR A 1 98 ? 3.730 -5.541 5.363 1.00 84.62 98 TYR A CA 1
ATOM 785 C C . TYR A 1 98 ? 3.842 -5.046 6.812 1.00 84.62 98 TYR A C 1
ATOM 787 O O . TYR A 1 98 ? 2.913 -5.232 7.598 1.00 84.62 98 TYR A O 1
ATOM 795 N N . TYR A 1 99 ? 4.941 -4.366 7.155 1.00 91.75 99 TYR A N 1
ATOM 796 C CA . TYR A 1 99 ? 5.113 -3.781 8.486 1.00 91.75 99 TYR A CA 1
ATOM 797 C C . TYR A 1 99 ? 4.017 -2.753 8.798 1.00 91.75 99 TYR A C 1
ATOM 799 O O . TYR A 1 99 ? 3.376 -2.824 9.845 1.00 91.75 99 TYR A O 1
ATOM 807 N N . LEU A 1 100 ? 3.742 -1.853 7.849 1.00 89.00 100 LEU A N 1
ATOM 808 C CA . LEU A 1 100 ? 2.725 -0.812 7.990 1.00 89.00 100 LEU A CA 1
ATOM 809 C C . LEU A 1 100 ? 1.318 -1.406 8.139 1.00 89.00 100 LEU A C 1
ATOM 811 O O . LEU A 1 100 ? 0.509 -0.903 8.914 1.00 89.00 100 LEU A O 1
ATOM 815 N N . TRP A 1 101 ? 1.030 -2.511 7.448 1.00 89.62 101 TRP A N 1
ATOM 816 C CA . TRP A 1 101 ? -0.222 -3.244 7.626 1.00 89.62 101 TRP A CA 1
ATOM 817 C C . TRP A 1 101 ? -0.340 -3.879 9.020 1.00 89.62 101 TRP A C 1
ATOM 819 O O . TRP A 1 101 ? -1.399 -3.791 9.643 1.00 89.62 101 TRP A O 1
ATOM 829 N N . GLY A 1 102 ? 0.739 -4.473 9.539 1.00 87.50 102 GLY A N 1
ATOM 830 C CA . GLY A 1 102 ? 0.781 -5.008 10.902 1.00 87.50 102 GLY A CA 1
ATOM 831 C C . GLY A 1 102 ? 0.563 -3.926 11.964 1.00 87.50 102 GLY A C 1
ATOM 832 O O . GLY A 1 102 ? -0.248 -4.104 12.874 1.00 87.50 102 GLY A O 1
ATOM 833 N N . GLU A 1 103 ? 1.217 -2.774 11.809 1.00 89.38 103 GLU A N 1
ATOM 834 C CA . GLU A 1 103 ? 1.048 -1.614 12.689 1.00 89.38 103 GLU A CA 1
ATOM 835 C C . GLU A 1 103 ? -0.378 -1.048 12.619 1.00 89.38 103 GLU A C 1
ATOM 837 O O . GLU A 1 103 ? -0.984 -0.766 13.653 1.00 89.38 103 GLU A O 1
ATOM 842 N N . ALA A 1 104 ? -0.969 -0.967 11.423 1.00 90.81 104 ALA A N 1
ATOM 843 C CA . ALA A 1 104 ? -2.364 -0.569 11.245 1.00 90.81 104 ALA A CA 1
ATOM 844 C C . ALA A 1 104 ? -3.332 -1.516 11.977 1.00 90.81 104 ALA A C 1
ATOM 846 O O . ALA A 1 104 ? -4.264 -1.065 12.638 1.00 90.81 104 ALA A O 1
ATOM 847 N N . LYS A 1 105 ? -3.099 -2.835 11.935 1.00 90.25 105 LYS A N 1
ATOM 848 C CA . LYS A 1 105 ? -3.922 -3.809 12.675 1.00 90.25 105 LYS A CA 1
ATOM 849 C C . LYS A 1 105 ? -3.746 -3.715 14.185 1.00 90.25 105 LYS A C 1
ATOM 851 O O . LYS A 1 105 ? -4.727 -3.809 14.922 1.00 90.25 105 LYS A O 1
ATOM 856 N N . PHE A 1 106 ? -2.515 -3.530 14.647 1.00 91.75 106 PHE A N 1
ATOM 857 C CA . PHE A 1 106 ? -2.227 -3.369 16.068 1.00 91.75 106 PHE A CA 1
ATOM 858 C C . PHE A 1 106 ? -2.845 -2.081 16.628 1.00 91.75 106 PHE A C 1
ATOM 860 O O . PHE A 1 106 ? -3.493 -2.100 17.674 1.00 91.75 106 PHE A O 1
ATOM 867 N N . THR A 1 107 ? -2.711 -0.972 15.900 1.00 90.50 107 THR A N 1
ATOM 868 C CA . THR A 1 107 ? -3.310 0.314 16.276 1.00 90.50 107 THR A CA 1
ATOM 869 C C . THR A 1 107 ? -4.832 0.272 16.215 1.00 90.50 107 THR A C 1
ATOM 871 O O . THR A 1 107 ? -5.455 0.760 17.149 1.00 90.50 107 THR A O 1
ATOM 874 N N . ASP A 1 108 ? -5.445 -0.371 15.214 1.00 93.38 108 ASP A N 1
ATOM 875 C CA . ASP A 1 108 ? -6.901 -0.590 15.176 1.00 93.38 108 ASP A CA 1
ATOM 876 C C . ASP A 1 108 ? -7.383 -1.355 16.414 1.00 93.38 108 ASP A C 1
ATOM 878 O O . ASP A 1 108 ? -8.367 -0.957 17.031 1.00 93.38 108 ASP A O 1
ATOM 882 N N . TYR A 1 109 ? -6.665 -2.405 16.832 1.00 93.81 109 TYR A N 1
ATOM 883 C CA . TYR A 1 109 ? -6.996 -3.160 18.043 1.00 93.81 109 TYR A CA 1
ATOM 884 C C . TYR A 1 109 ? -6.943 -2.298 19.313 1.00 93.81 109 TYR A C 1
ATOM 886 O O . TYR A 1 109 ? -7.868 -2.357 20.123 1.00 93.81 109 TYR A O 1
ATOM 894 N N . LEU A 1 110 ? -5.896 -1.484 19.480 1.00 94.94 110 LEU A N 1
ATOM 895 C CA . LEU A 1 110 ? -5.749 -0.603 20.644 1.00 94.94 110 LEU A CA 1
ATOM 896 C C . LEU A 1 110 ? -6.718 0.586 20.626 1.00 94.94 110 LEU A C 1
ATOM 898 O O . LEU A 1 110 ? -7.160 1.040 21.678 1.00 94.94 110 LEU A O 1
ATOM 902 N N . ALA A 1 111 ? -7.037 1.101 19.441 1.00 93.94 111 ALA A N 1
ATOM 903 C CA . ALA A 1 111 ? -7.770 2.344 19.246 1.00 93.94 111 ALA A CA 1
ATOM 904 C C . ALA A 1 111 ? -9.278 2.143 19.020 1.00 93.94 111 ALA A C 1
ATOM 906 O O . ALA A 1 111 ? -9.954 3.103 18.644 1.00 93.94 111 ALA A O 1
ATOM 907 N N . ARG A 1 112 ? -9.831 0.939 19.226 1.00 94.19 112 ARG A N 1
ATOM 908 C CA . ARG A 1 112 ? -11.251 0.646 18.952 1.00 94.19 112 ARG A CA 1
ATOM 909 C C . ARG A 1 112 ? -12.190 1.639 19.636 1.00 94.19 112 ARG A C 1
ATOM 911 O O . ARG A 1 112 ? -12.134 1.830 20.847 1.00 94.19 112 ARG A O 1
ATOM 918 N N . GLY A 1 113 ? -13.075 2.251 18.850 1.00 93.50 113 GLY A N 1
ATOM 919 C CA . GLY A 1 113 ? -14.040 3.243 19.334 1.00 93.50 113 GLY A CA 1
ATOM 920 C C . GLY A 1 113 ? -13.463 4.645 19.559 1.00 93.50 113 GLY A C 1
ATOM 921 O O . GLY A 1 113 ? -14.206 5.556 19.917 1.00 93.50 113 GLY A O 1
ATOM 922 N N . THR A 1 114 ? -12.166 4.851 19.323 1.00 96.62 114 THR A N 1
ATOM 923 C CA . THR A 1 114 ? -11.524 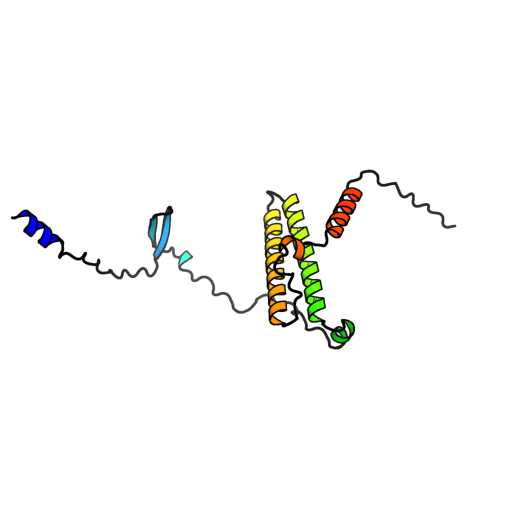6.172 19.365 1.00 96.62 114 THR A CA 1
ATOM 924 C C . THR A 1 114 ? -11.390 6.748 17.949 1.00 96.62 114 THR A C 1
ATOM 926 O O . THR A 1 114 ? -11.330 5.992 16.977 1.00 96.62 114 THR A O 1
ATOM 929 N N . PRO A 1 115 ? -11.273 8.079 17.778 1.00 93.69 115 PRO A N 1
ATOM 930 C CA . PRO A 1 115 ? -11.047 8.675 16.457 1.00 93.69 115 PRO A CA 1
ATOM 931 C C . PRO A 1 115 ? -9.725 8.229 15.805 1.00 93.69 115 PRO A C 1
ATOM 933 O O . PRO A 1 115 ? -9.600 8.286 14.582 1.00 93.69 115 PRO A O 1
ATOM 936 N N . ALA A 1 116 ? -8.758 7.739 16.591 1.00 90.25 116 ALA A N 1
ATOM 937 C CA . ALA A 1 116 ? -7.513 7.172 16.076 1.00 90.25 116 ALA A CA 1
ATOM 938 C C . ALA A 1 116 ? -7.737 5.873 15.275 1.00 90.25 116 ALA A C 1
ATOM 940 O O . ALA A 1 116 ? -6.918 5.536 14.422 1.00 90.25 116 ALA A O 1
ATOM 941 N N . GLN A 1 117 ? -8.879 5.198 15.456 1.00 93.62 117 GLN A N 1
ATOM 942 C CA . GLN A 1 117 ? -9.261 4.038 14.652 1.00 93.62 117 GLN A CA 1
ATOM 943 C C . GLN A 1 117 ? -9.374 4.374 13.158 1.00 93.62 117 GLN A C 1
ATOM 945 O O . GLN A 1 117 ? -8.925 3.609 12.309 1.00 93.62 117 GLN A O 1
ATOM 950 N N . ASN A 1 118 ? -9.907 5.552 12.819 1.00 93.19 118 ASN A N 1
ATOM 951 C CA . ASN A 1 118 ? -10.019 5.981 11.422 1.00 93.19 118 ASN A CA 1
ATOM 952 C C . ASN A 1 118 ? -8.638 6.154 10.775 1.00 93.19 118 ASN A C 1
ATOM 954 O O . ASN A 1 118 ? -8.462 5.842 9.599 1.00 93.19 118 ASN A O 1
ATOM 958 N N . ALA A 1 119 ? -7.643 6.613 11.542 1.00 91.31 119 ALA A N 1
ATOM 959 C CA . ALA A 1 119 ? -6.269 6.710 11.061 1.00 91.31 119 ALA A CA 1
ATOM 960 C C . ALA A 1 119 ? -5.672 5.319 10.791 1.00 91.31 119 ALA A C 1
ATOM 962 O O . ALA A 1 119 ? -5.065 5.117 9.740 1.00 91.31 119 ALA A O 1
ATOM 963 N N . ALA A 1 120 ? -5.910 4.350 11.680 1.00 90.44 120 ALA A N 1
ATOM 964 C CA . ALA A 1 120 ? -5.482 2.965 11.493 1.00 90.44 120 ALA A CA 1
ATOM 965 C C . ALA A 1 120 ? -6.116 2.321 10.244 1.00 90.44 120 ALA A C 1
ATOM 967 O O . ALA A 1 120 ? -5.413 1.725 9.428 1.00 90.44 120 ALA A O 1
ATOM 968 N N . LEU A 1 121 ? -7.422 2.517 10.022 1.00 92.56 121 LEU A N 1
ATOM 969 C CA . LEU A 1 121 ? -8.111 2.032 8.819 1.00 92.56 121 LEU A CA 1
ATOM 970 C C . LEU A 1 121 ? -7.565 2.679 7.539 1.00 92.56 121 LEU A C 1
ATOM 972 O O . LEU A 1 121 ? -7.347 1.992 6.540 1.00 92.56 121 LEU A O 1
ATOM 976 N N . ASN A 1 122 ? -7.287 3.985 7.564 1.00 93.19 122 ASN A N 1
ATOM 977 C CA . ASN A 1 122 ? -6.677 4.681 6.430 1.00 93.19 122 ASN A CA 1
ATOM 978 C C . ASN A 1 122 ? -5.275 4.138 6.115 1.00 93.19 122 ASN A C 1
ATOM 980 O O . ASN A 1 122 ? -4.951 3.946 4.943 1.00 93.19 122 ASN A O 1
ATOM 984 N N . LEU A 1 123 ? -4.465 3.846 7.140 1.00 91.00 123 LEU A N 1
ATOM 985 C CA . LEU A 1 123 ? -3.156 3.209 6.972 1.00 91.00 123 LEU A CA 1
ATOM 986 C C . LEU A 1 123 ? -3.282 1.800 6.385 1.00 91.00 123 LEU A C 1
ATOM 988 O O . LEU A 1 123 ? -2.539 1.455 5.468 1.00 91.00 123 LEU A O 1
ATOM 992 N N . GLU A 1 124 ? -4.251 1.003 6.839 1.00 90.69 124 GLU A N 1
ATOM 993 C CA . GLU A 1 124 ? -4.524 -0.313 6.255 1.00 90.69 124 GLU A CA 1
ATOM 994 C C . GLU A 1 124 ? -4.916 -0.204 4.772 1.00 90.69 124 GLU A C 1
ATOM 996 O O . GLU A 1 124 ? -4.391 -0.942 3.932 1.00 90.69 124 GLU A O 1
ATOM 1001 N N . HIS A 1 125 ? -5.817 0.716 4.426 1.00 92.44 125 HIS A N 1
ATOM 1002 C CA . HIS A 1 125 ? -6.211 0.940 3.037 1.00 92.44 125 HIS A CA 1
ATOM 1003 C C . HIS A 1 125 ? -5.028 1.382 2.175 1.00 92.44 125 HIS A C 1
ATOM 1005 O O . HIS A 1 125 ? -4.848 0.854 1.075 1.00 92.44 125 HIS A O 1
ATOM 1011 N N . PHE A 1 126 ? -4.198 2.291 2.686 1.00 92.19 126 PHE A N 1
ATOM 1012 C CA . PHE A 1 126 ? -2.985 2.736 2.013 1.00 92.19 126 PHE A CA 1
ATOM 1013 C C . PHE A 1 126 ? -2.009 1.577 1.776 1.00 92.19 126 PHE A C 1
ATOM 1015 O O . PHE A 1 126 ? -1.540 1.395 0.653 1.00 92.19 126 PHE A O 1
ATOM 1022 N N . ALA A 1 127 ? -1.762 0.740 2.788 1.00 86.00 127 ALA A N 1
ATOM 1023 C CA . ALA A 1 127 ? -0.907 -0.437 2.656 1.00 86.00 127 ALA A CA 1
ATOM 1024 C C . ALA A 1 127 ? -1.409 -1.378 1.547 1.00 86.00 127 ALA A C 1
ATOM 1026 O O . ALA A 1 127 ? -0.637 -1.808 0.689 1.00 86.00 127 ALA A O 1
ATOM 1027 N N . ARG A 1 128 ? -2.721 -1.647 1.496 1.00 88.06 128 ARG A N 1
ATOM 1028 C CA . ARG A 1 128 ? -3.318 -2.485 0.440 1.00 88.06 128 ARG A CA 1
ATOM 1029 C C . ARG A 1 128 ? -3.164 -1.872 -0.951 1.00 88.06 128 ARG A C 1
ATOM 1031 O O . ARG A 1 128 ? -2.832 -2.589 -1.892 1.00 88.06 128 ARG A O 1
ATOM 1038 N N . GLN A 1 129 ? -3.387 -0.565 -1.086 1.00 91.19 129 GLN A N 1
ATOM 1039 C CA . GLN A 1 129 ? -3.207 0.139 -2.359 1.00 91.19 129 GLN A CA 1
ATOM 1040 C C . GLN A 1 129 ? -1.747 0.091 -2.822 1.00 91.19 129 GLN A C 1
ATOM 1042 O O . GLN A 1 129 ? -1.486 -0.218 -3.984 1.00 91.19 129 GLN A O 1
ATOM 1047 N N . ALA A 1 130 ? -0.797 0.324 -1.913 1.00 86.75 130 ALA A N 1
ATOM 1048 C CA . ALA A 1 130 ? 0.630 0.242 -2.201 1.00 86.75 130 ALA A CA 1
ATOM 1049 C C . ALA A 1 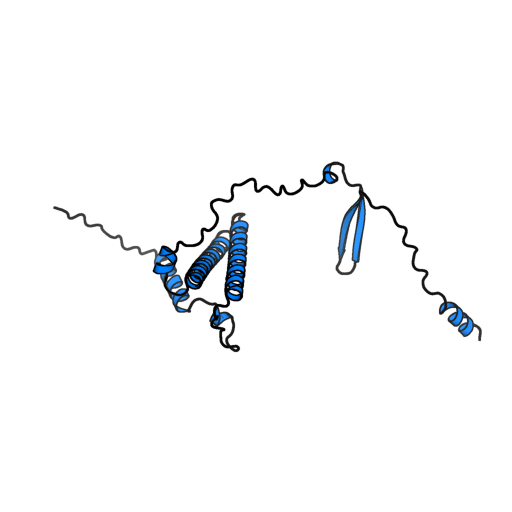130 ? 1.046 -1.175 -2.631 1.00 86.75 130 ALA A C 1
ATOM 1051 O O . ALA A 1 130 ? 1.777 -1.329 -3.608 1.00 86.75 130 ALA A O 1
ATOM 1052 N N . HIS A 1 131 ? 0.528 -2.213 -1.965 1.00 86.44 131 HIS A N 1
ATOM 1053 C CA . HIS A 1 131 ? 0.757 -3.602 -2.362 1.00 86.44 131 HIS A CA 1
ATOM 1054 C C . HIS A 1 131 ? 0.244 -3.884 -3.782 1.00 86.44 131 HIS A C 1
ATOM 1056 O O . HIS A 1 131 ? 0.982 -4.401 -4.616 1.00 86.44 131 HIS A O 1
ATOM 1062 N N . GLN A 1 132 ? -0.999 -3.498 -4.085 1.00 87.56 132 GLN A N 1
ATOM 1063 C CA . GLN A 1 132 ? -1.582 -3.684 -5.417 1.00 87.56 132 GLN A CA 1
ATOM 1064 C C . GLN A 1 132 ? -0.799 -2.936 -6.502 1.00 87.56 132 GLN A C 1
ATOM 1066 O O . GLN A 1 132 ? -0.605 -3.467 -7.593 1.00 87.56 132 GLN A O 1
ATOM 1071 N N . ALA A 1 133 ? -0.331 -1.720 -6.211 1.00 86.00 133 ALA A N 1
ATOM 1072 C CA . ALA A 1 133 ? 0.510 -0.960 -7.129 1.00 86.00 133 ALA A CA 1
ATOM 1073 C C . ALA A 1 133 ? 1.858 -1.658 -7.376 1.00 86.00 133 ALA A C 1
ATOM 1075 O O . ALA A 1 133 ? 2.293 -1.748 -8.520 1.00 86.00 133 ALA A O 1
ATOM 1076 N N . ALA A 1 134 ? 2.487 -2.207 -6.334 1.00 81.81 134 ALA A N 1
ATOM 1077 C CA . ALA A 1 134 ? 3.737 -2.952 -6.463 1.00 81.81 134 ALA A CA 1
ATOM 1078 C C . ALA A 1 134 ? 3.577 -4.230 -7.306 1.00 81.81 134 ALA A C 1
ATOM 1080 O O . ALA A 1 134 ? 4.438 -4.522 -8.133 1.00 81.81 134 ALA A O 1
ATOM 1081 N N . VAL A 1 135 ? 2.469 -4.963 -7.142 1.00 82.12 135 VAL A N 1
ATOM 1082 C CA . VAL A 1 135 ? 2.162 -6.148 -7.965 1.00 82.12 135 VAL A CA 1
ATOM 1083 C C . VAL A 1 135 ? 1.993 -5.765 -9.435 1.00 82.12 135 VAL A C 1
ATOM 1085 O O . VAL A 1 135 ? 2.604 -6.396 -10.291 1.00 82.12 135 VAL A O 1
ATOM 1088 N N . LYS A 1 136 ? 1.259 -4.687 -9.733 1.00 86.50 136 LYS A N 1
ATOM 1089 C CA . LYS A 1 136 ? 1.119 -4.184 -11.111 1.00 86.50 136 LYS A CA 1
ATOM 1090 C C . LYS A 1 136 ? 2.464 -3.793 -11.724 1.00 86.50 136 LYS A C 1
ATOM 1092 O O . LYS A 1 136 ? 2.764 -4.188 -12.840 1.00 86.50 136 LYS A O 1
ATOM 1097 N N . LEU A 1 137 ? 3.314 -3.094 -10.967 1.00 83.06 137 LEU A N 1
ATOM 1098 C CA . LEU A 1 137 ? 4.663 -2.747 -11.426 1.00 83.06 137 LEU A CA 1
ATOM 1099 C C . LEU A 1 137 ? 5.517 -3.987 -11.724 1.00 83.06 137 LEU A C 1
ATOM 1101 O O . LEU A 1 137 ? 6.305 -3.972 -12.667 1.00 83.06 137 LEU A O 1
ATOM 1105 N N . LEU A 1 138 ? 5.368 -5.063 -10.946 1.00 81.31 138 LEU A N 1
ATOM 1106 C CA . LEU A 1 138 ? 6.039 -6.331 -11.234 1.00 81.31 138 LEU A CA 1
ATOM 1107 C C . LEU A 1 138 ? 5.537 -6.955 -12.537 1.00 81.31 138 LEU A C 1
ATOM 1109 O O . LEU A 1 138 ? 6.359 -7.391 -13.342 1.00 81.31 138 LEU A O 1
ATOM 1113 N N . GLU A 1 139 ? 4.223 -6.979 -12.752 1.00 83.81 139 GLU A N 1
ATOM 1114 C CA . GLU A 1 139 ? 3.609 -7.491 -13.982 1.00 83.81 139 GLU A CA 1
ATOM 1115 C C . GLU A 1 139 ? 4.084 -6.707 -15.217 1.00 83.81 139 GLU A C 1
ATOM 1117 O O . GLU A 1 139 ? 4.516 -7.316 -16.199 1.00 83.81 139 GLU A O 1
ATOM 1122 N N . ASP A 1 140 ? 4.111 -5.374 -15.125 1.00 83.69 140 ASP A N 1
ATOM 1123 C CA . ASP A 1 140 ? 4.561 -4.473 -16.194 1.00 83.69 140 ASP A CA 1
ATOM 1124 C C . ASP A 1 140 ? 6.071 -4.584 -16.466 1.00 83.69 140 ASP A C 1
ATOM 1126 O O . ASP A 1 140 ? 6.534 -4.374 -17.586 1.00 83.69 140 ASP A O 1
ATOM 1130 N N . SER A 1 141 ? 6.865 -4.941 -15.453 1.00 78.06 141 SER A N 1
ATOM 1131 C CA . SER A 1 141 ? 8.323 -5.071 -15.586 1.00 78.06 141 SER A CA 1
ATOM 1132 C C . SER A 1 141 ? 8.780 -6.326 -16.341 1.00 78.06 141 SER A C 1
ATOM 1134 O O . SER A 1 141 ? 9.981 -6.505 -16.549 1.00 78.06 141 SER A O 1
ATOM 1136 N N . HIS A 1 142 ? 7.851 -7.211 -16.727 1.00 78.31 142 HIS A N 1
ATOM 1137 C CA . HIS A 1 142 ? 8.130 -8.500 -17.373 1.00 78.31 142 HIS A CA 1
ATOM 1138 C C . HIS A 1 142 ? 9.144 -9.380 -16.617 1.00 78.31 142 HIS A C 1
ATOM 1140 O O . HIS A 1 142 ? 9.768 -10.273 -17.196 1.00 78.31 142 HIS A O 1
ATOM 1146 N N . ILE A 1 143 ? 9.308 -9.162 -15.309 1.00 73.44 143 ILE A N 1
ATOM 1147 C CA . ILE A 1 143 ? 10.139 -10.016 -14.465 1.00 73.44 143 ILE A CA 1
ATOM 1148 C C . ILE A 1 143 ? 9.397 -11.349 -14.289 1.00 73.44 143 ILE A C 1
ATOM 1150 O O . ILE A 1 143 ? 8.221 -11.345 -13.918 1.00 73.44 143 ILE A O 1
ATOM 1154 N N . PRO A 1 144 ? 10.043 -12.506 -14.526 1.00 69.94 144 PRO A N 1
ATOM 1155 C CA . PRO A 1 144 ? 9.409 -13.797 -14.308 1.00 69.94 144 PRO A CA 1
ATOM 11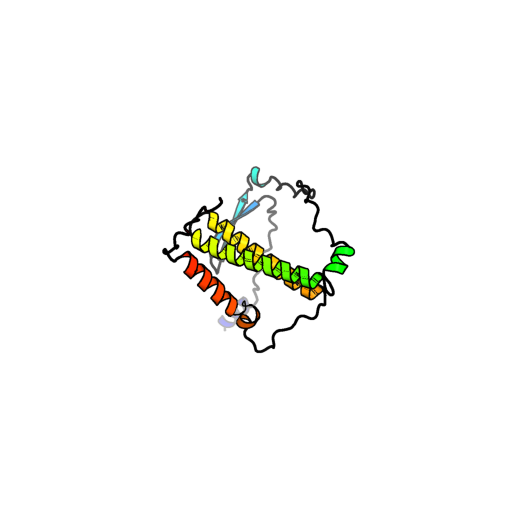56 C C . PRO A 1 144 ? 9.072 -13.957 -12.823 1.00 69.94 144 PRO A C 1
ATOM 1158 O O . PRO A 1 144 ? 9.947 -14.150 -11.976 1.00 69.94 144 PRO A O 1
ATOM 1161 N N . LEU A 1 145 ? 7.784 -13.857 -12.504 1.00 70.81 145 LEU A N 1
ATOM 1162 C CA . LEU A 1 145 ? 7.262 -14.128 -11.173 1.00 70.81 145 LEU A CA 1
ATOM 1163 C C . LEU A 1 145 ? 7.214 -15.641 -10.968 1.00 70.81 145 LEU A C 1
ATOM 1165 O O . LEU A 1 145 ? 6.705 -16.376 -11.820 1.00 70.81 145 LEU A O 1
ATOM 1169 N N . SER A 1 146 ? 7.712 -16.114 -9.824 1.00 70.56 146 SER A N 1
ATOM 1170 C CA . SER A 1 146 ? 7.467 -17.485 -9.385 1.00 70.56 146 SER A CA 1
ATOM 1171 C C . SER A 1 146 ? 5.972 -17.615 -9.116 1.00 70.56 146 SER A C 1
ATOM 1173 O O . SER A 1 146 ? 5.490 -17.225 -8.052 1.00 70.56 146 SER A O 1
ATOM 1175 N N . ARG A 1 147 ? 5.212 -18.093 -10.103 1.00 62.81 147 ARG A N 1
ATOM 1176 C CA . ARG A 1 147 ? 3.800 -18.395 -9.892 1.00 62.81 147 ARG A CA 1
ATOM 1177 C C . ARG A 1 147 ? 3.733 -19.518 -8.858 1.00 62.81 147 ARG A C 1
ATOM 1179 O O . ARG A 1 147 ? 4.380 -20.547 -9.077 1.00 62.81 147 ARG A O 1
ATOM 1186 N N . PRO A 1 148 ? 3.000 -19.346 -7.745 1.00 61.41 148 PRO A N 1
ATOM 1187 C CA . PRO A 1 148 ? 2.724 -20.479 -6.885 1.00 61.41 148 PRO A CA 1
ATOM 1188 C C . PRO A 1 148 ? 2.023 -21.557 -7.725 1.00 61.41 148 PRO A C 1
ATOM 1190 O O . PRO A 1 148 ? 1.264 -21.227 -8.645 1.00 61.41 148 PRO A O 1
ATOM 1193 N N . PRO A 1 149 ? 2.313 -22.843 -7.480 1.00 67.69 149 PRO A N 1
ATOM 1194 C CA . PRO A 1 149 ? 1.695 -23.924 -8.232 1.00 67.69 149 PRO A CA 1
ATOM 1195 C C . PRO A 1 149 ? 0.162 -23.835 -8.110 1.00 67.69 149 PRO A C 1
ATOM 1197 O O . PRO A 1 149 ? -0.346 -23.507 -7.036 1.00 67.69 149 PRO A O 1
ATOM 1200 N N . PRO A 1 150 ? -0.585 -24.142 -9.186 1.00 67.00 150 PRO A N 1
ATOM 1201 C CA . PRO A 1 150 ? -2.010 -23.808 -9.331 1.00 67.00 150 PRO A CA 1
ATOM 1202 C C . PRO A 1 150 ? -2.952 -24.459 -8.303 1.00 67.00 150 PRO A C 1
ATOM 1204 O O . PRO A 1 150 ? -4.123 -24.102 -8.249 1.00 67.00 150 PRO A O 1
ATOM 1207 N N . ASN A 1 151 ? -2.453 -25.380 -7.476 1.00 67.25 151 ASN A N 1
ATOM 1208 C CA . ASN A 1 151 ? -3.239 -26.132 -6.497 1.00 67.25 151 ASN A CA 1
ATOM 1209 C C . ASN A 1 151 ? -2.925 -25.760 -5.041 1.00 67.25 151 ASN A C 1
ATOM 1211 O O . ASN A 1 151 ? -3.415 -26.427 -4.131 1.00 67.25 151 ASN A O 1
ATOM 1215 N N . LEU A 1 152 ? -2.083 -24.752 -4.799 1.00 58.81 152 LEU A N 1
ATOM 1216 C CA . LEU A 1 152 ? -1.789 -24.319 -3.438 1.00 58.81 152 LEU A CA 1
ATOM 1217 C C . LEU A 1 152 ? -2.776 -23.220 -3.019 1.00 58.81 152 LEU A C 1
ATOM 1219 O O . LEU A 1 152 ? -2.915 -22.230 -3.742 1.00 58.81 152 LEU A O 1
ATOM 1223 N N . PRO A 1 153 ? -3.470 -23.372 -1.874 1.00 62.03 153 PRO A N 1
ATOM 1224 C CA . PRO A 1 153 ? -4.338 -22.322 -1.365 1.00 62.03 153 PRO A CA 1
ATOM 1225 C C . PRO A 1 153 ? -3.517 -21.043 -1.197 1.00 62.03 153 PRO A C 1
ATOM 1227 O O . PRO A 1 153 ? -2.422 -21.063 -0.631 1.00 62.03 153 PRO A O 1
ATOM 1230 N N . VAL A 1 154 ? -4.048 -19.933 -1.717 1.00 55.31 154 VAL A N 1
ATOM 1231 C CA . VAL A 1 154 ? -3.391 -18.611 -1.754 1.00 55.31 154 VAL A CA 1
ATOM 1232 C C . VAL A 1 154 ? -2.859 -18.207 -0.372 1.00 55.31 154 VAL A C 1
ATOM 1234 O O . VAL A 1 154 ? -1.794 -17.606 -0.262 1.00 55.31 154 VAL A O 1
ATOM 1237 N N . GLU A 1 155 ? -3.539 -18.651 0.683 1.00 56.38 155 GLU A N 1
ATOM 1238 C CA . GLU A 1 155 ? -3.207 -18.452 2.097 1.00 56.38 155 GLU A CA 1
ATOM 1239 C C . GLU A 1 155 ? -1.820 -18.986 2.502 1.00 56.38 155 GLU A C 1
ATOM 1241 O O . GLU A 1 155 ? -1.176 -18.414 3.378 1.00 56.38 155 GLU A O 1
ATOM 1246 N N . VAL A 1 156 ? -1.318 -20.031 1.838 1.00 50.22 156 VAL A N 1
ATOM 1247 C CA . VAL A 1 156 ? 0.003 -20.630 2.114 1.00 50.22 156 VAL A CA 1
ATOM 1248 C C . VAL A 1 156 ? 1.113 -19.951 1.301 1.00 50.22 156 VAL A C 1
ATOM 1250 O O . VAL A 1 156 ? 2.279 -19.997 1.681 1.00 50.22 156 VAL A O 1
ATOM 1253 N N . SER A 1 157 ? 0.764 -19.286 0.196 1.00 45.38 157 SER A N 1
ATOM 1254 C CA . SER A 1 157 ? 1.723 -18.615 -0.692 1.00 45.38 157 SER A CA 1
ATOM 1255 C C . SER A 1 157 ? 2.038 -17.175 -0.281 1.00 45.38 157 SER A C 1
ATOM 1257 O O . SER A 1 157 ? 3.091 -16.669 -0.667 1.00 45.38 157 SER A O 1
ATOM 1259 N N . SER A 1 158 ? 1.128 -16.493 0.418 1.00 53.16 158 SER A N 1
ATOM 1260 C CA . SER A 1 158 ? 1.281 -15.076 0.787 1.00 53.16 158 SER A CA 1
ATOM 1261 C C . SER A 1 158 ? 1.459 -14.839 2.286 1.00 53.16 158 SER A C 1
ATOM 1263 O O . SER A 1 158 ? 1.675 -13.701 2.699 1.00 53.16 158 SER A O 1
ATOM 1265 N N . GLY A 1 159 ? 1.334 -15.882 3.108 1.00 46.34 159 GLY A N 1
ATOM 1266 C CA . GLY A 1 159 ? 1.637 -15.797 4.531 1.00 46.34 159 GLY A CA 1
ATOM 1267 C C . GLY A 1 159 ? 3.149 -15.720 4.762 1.00 46.34 159 GLY A C 1
ATOM 1268 O O . GLY A 1 159 ? 3.904 -16.362 4.026 1.00 46.34 159 GLY A O 1
ATOM 1269 N N . PRO A 1 160 ? 3.625 -14.969 5.775 1.00 50.72 160 PRO A N 1
ATOM 1270 C CA . PRO A 1 160 ? 5.009 -15.108 6.207 1.00 50.72 160 PRO A CA 1
ATOM 1271 C C . PRO A 1 160 ? 5.272 -16.587 6.536 1.00 50.72 160 PRO A C 1
ATOM 1273 O O . PRO A 1 160 ? 4.357 -17.272 7.012 1.00 50.72 160 PRO A O 1
ATOM 1276 N N . PRO A 1 161 ? 6.491 -17.103 6.303 1.00 56.50 161 PRO A N 1
ATOM 1277 C CA . PRO A 1 161 ? 6.823 -18.456 6.725 1.00 56.50 161 PRO A CA 1
ATOM 1278 C C . PRO A 1 161 ? 6.460 -18.599 8.206 1.00 56.50 161 PRO A C 1
ATOM 1280 O O . PRO A 1 161 ? 6.762 -17.709 9.001 1.00 56.50 161 PRO A O 1
ATOM 1283 N N . ALA A 1 162 ? 5.765 -19.681 8.566 1.00 53.34 162 ALA A N 1
ATOM 1284 C CA . ALA A 1 162 ? 5.186 -19.892 9.899 1.00 53.34 162 ALA A CA 1
ATOM 1285 C C . ALA A 1 162 ? 6.191 -19.689 11.056 1.00 53.34 162 ALA A C 1
ATOM 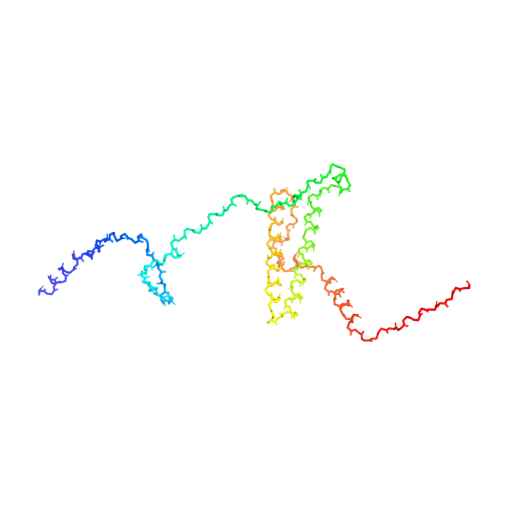1287 O O . ALA A 1 162 ? 5.800 -19.355 12.174 1.00 53.34 162 ALA A O 1
ATOM 1288 N N . GLU A 1 163 ? 7.490 -19.803 10.772 1.00 54.47 163 GLU A N 1
ATOM 1289 C CA . GLU A 1 163 ? 8.599 -19.469 11.670 1.00 54.47 163 GLU A CA 1
ATOM 1290 C C . GLU A 1 163 ? 8.562 -18.019 12.196 1.00 54.47 163 GLU A C 1
ATOM 1292 O O . GLU A 1 163 ? 8.890 -17.771 13.356 1.00 54.47 163 GLU A O 1
ATOM 1297 N N . TRP A 1 164 ? 8.100 -17.052 11.400 1.00 55.66 164 TRP A N 1
ATOM 1298 C CA . TRP A 1 164 ? 8.036 -15.639 11.797 1.00 55.66 164 TRP A CA 1
ATOM 1299 C C . TRP A 1 164 ? 6.902 -15.337 12.778 1.00 55.66 164 TRP A C 1
ATOM 1301 O O . TRP A 1 164 ? 7.064 -14.489 13.655 1.00 55.66 164 TRP A O 1
ATOM 1311 N N . LEU A 1 165 ? 5.774 -16.049 12.677 1.00 55.69 165 LEU A N 1
ATOM 1312 C CA . LEU A 1 165 ? 4.693 -15.963 13.667 1.00 55.69 165 LEU A CA 1
ATOM 1313 C C . LEU A 1 165 ? 5.113 -16.574 15.014 1.00 55.69 165 LEU A C 1
ATOM 1315 O O . LEU A 1 165 ? 4.641 -16.144 16.065 1.00 55.69 165 LEU A O 1
ATOM 1319 N N . TYR A 1 166 ? 6.034 -17.541 14.996 1.00 56.81 166 TYR A N 1
ATOM 1320 C CA . TYR A 1 166 ? 6.620 -18.113 16.207 1.00 56.81 166 TYR A CA 1
ATOM 1321 C C . TYR A 1 166 ? 7.565 -17.130 16.913 1.00 56.81 166 TYR A C 1
ATOM 1323 O O . TYR A 1 166 ? 7.504 -16.982 18.134 1.00 56.81 166 TYR A O 1
ATOM 1331 N N . LEU A 1 167 ? 8.400 -16.410 16.155 1.00 53.22 167 LEU A N 1
ATOM 1332 C CA . LEU A 1 167 ? 9.336 -15.425 16.710 1.00 53.22 167 LEU A CA 1
ATOM 1333 C C . LEU A 1 167 ? 8.632 -14.186 17.276 1.00 53.22 167 LEU A C 1
ATOM 1335 O O . LEU A 1 167 ? 9.022 -13.697 18.336 1.00 53.22 167 LEU A O 1
ATOM 1339 N N . SER A 1 168 ? 7.575 -13.697 16.622 1.00 52.75 168 SER A N 1
ATOM 1340 C CA . SER A 1 168 ? 6.804 -12.554 17.127 1.00 52.75 168 SER A CA 1
ATOM 1341 C C . SER A 1 168 ? 6.033 -12.892 18.405 1.00 52.75 168 SER A C 1
ATOM 1343 O O . SER A 1 168 ? 5.990 -12.075 19.326 1.00 52.75 168 SER A O 1
ATOM 1345 N N . ARG A 1 169 ? 5.504 -14.118 18.518 1.00 59.56 169 ARG A N 1
ATOM 1346 C CA . ARG A 1 169 ? 4.869 -14.608 19.748 1.00 59.56 169 ARG A CA 1
ATOM 1347 C C . ARG A 1 169 ? 5.871 -14.776 20.891 1.00 59.56 169 ARG A C 1
ATOM 1349 O O . ARG A 1 169 ? 5.600 -14.306 21.990 1.00 59.56 169 ARG A O 1
ATOM 1356 N N . ALA A 1 170 ? 7.042 -15.356 20.625 1.00 60.00 170 ALA A N 1
ATOM 1357 C CA . ALA A 1 170 ? 8.102 -15.497 21.625 1.00 60.00 170 ALA A CA 1
ATOM 1358 C C . ALA A 1 170 ? 8.641 -14.137 22.109 1.00 60.00 170 ALA A C 1
ATOM 1360 O O . ALA A 1 170 ? 8.997 -13.989 23.277 1.00 60.00 170 ALA A O 1
ATOM 1361 N N . PHE A 1 171 ? 8.680 -13.128 21.233 1.00 56.53 171 PHE A N 1
ATOM 1362 C CA . PHE A 1 171 ? 9.061 -11.766 21.604 1.00 56.53 171 PHE A CA 1
ATOM 1363 C C . PHE A 1 171 ? 7.994 -11.085 22.478 1.00 56.53 171 PHE A C 1
ATOM 1365 O O . PHE A 1 171 ? 8.333 -10.538 23.526 1.00 56.53 171 PHE A O 1
ATOM 1372 N N . LEU A 1 172 ? 6.708 -11.190 22.113 1.00 61.06 172 LEU A N 1
ATOM 1373 C CA . LEU A 1 172 ? 5.605 -10.666 22.932 1.00 61.06 172 LEU A CA 1
ATOM 1374 C C . LEU A 1 172 ? 5.525 -11.342 24.309 1.00 61.06 172 LEU A C 1
ATOM 1376 O O . LEU A 1 172 ? 5.345 -10.669 25.324 1.00 61.06 172 LEU A O 1
ATOM 1380 N N . GLU A 1 173 ? 5.690 -12.666 24.364 1.00 67.38 173 GLU A N 1
ATOM 1381 C CA . GLU A 1 173 ? 5.693 -13.419 25.624 1.00 67.38 173 GLU A CA 1
ATOM 1382 C C . GLU A 1 173 ? 6.874 -12.997 26.516 1.00 67.38 173 GLU A C 1
ATOM 1384 O O . GLU A 1 173 ? 6.710 -12.853 27.729 1.00 67.38 173 GLU A O 1
ATOM 1389 N N . ARG A 1 174 ? 8.035 -12.676 25.925 1.00 55.53 174 ARG A N 1
ATOM 1390 C CA . ARG A 1 174 ? 9.216 -12.188 26.653 1.00 55.53 174 ARG A CA 1
ATOM 1391 C C . ARG A 1 174 ? 9.044 -10.780 27.231 1.00 55.53 174 ARG A C 1
ATOM 1393 O O . ARG A 1 174 ? 9.587 -10.513 28.300 1.00 55.53 174 ARG A O 1
ATOM 1400 N N . GLU A 1 175 ? 8.306 -9.891 26.567 1.00 52.78 175 GLU A N 1
ATOM 1401 C CA . GLU A 1 175 ? 8.040 -8.538 27.084 1.00 52.78 175 GLU A CA 1
ATOM 1402 C C . GLU A 1 175 ? 6.911 -8.490 28.121 1.00 52.78 175 GLU A C 1
ATOM 1404 O O . GLU A 1 175 ? 6.944 -7.647 29.017 1.00 52.78 175 GLU A O 1
ATOM 1409 N N . SER A 1 176 ? 5.948 -9.414 28.044 1.00 58.34 176 SER A N 1
ATOM 1410 C CA . SER A 1 176 ? 4.847 -9.523 29.013 1.00 58.34 176 SER A CA 1
ATOM 1411 C C . SER A 1 176 ? 5.242 -10.157 30.353 1.00 58.34 176 SER A C 1
ATOM 1413 O O . SER A 1 176 ? 4.458 -10.115 31.301 1.00 58.34 176 SER A O 1
ATOM 1415 N N . SER A 1 177 ? 6.446 -10.731 30.456 1.00 51.72 177 SER A N 1
ATOM 1416 C CA . SER A 1 177 ? 6.910 -11.358 31.692 1.00 51.72 177 SER A CA 1
ATOM 1417 C C . SER A 1 177 ? 7.378 -10.296 32.703 1.00 51.72 177 SER A C 1
ATOM 1419 O O . SER A 1 177 ? 8.324 -9.553 32.419 1.00 51.72 177 SER A O 1
ATOM 1421 N N . PRO A 1 178 ? 6.763 -10.206 33.900 1.00 62.47 178 PRO A N 1
ATOM 1422 C CA . PRO A 1 178 ? 7.116 -9.216 34.921 1.00 62.47 178 PRO A CA 1
ATOM 1423 C C . PRO A 1 178 ? 8.477 -9.476 35.591 1.00 62.47 178 PRO A C 1
ATOM 1425 O O . PRO A 1 178 ? 8.941 -8.659 36.388 1.00 62.47 178 PRO A O 1
ATOM 1428 N N . GLU A 1 179 ? 9.159 -10.574 35.261 1.00 58.97 179 GLU A N 1
ATOM 1429 C CA . GLU A 1 179 ? 10.483 -10.887 35.793 1.00 58.97 179 GLU A CA 1
ATOM 1430 C C . GLU A 1 179 ? 11.598 -10.318 34.907 1.00 58.97 179 GLU A C 1
ATOM 1432 O O . GLU A 1 179 ? 12.290 -11.035 34.186 1.00 58.97 179 GLU A O 1
ATOM 1437 N N . ARG A 1 180 ? 11.824 -8.999 34.974 1.00 54.38 180 ARG A N 1
ATOM 1438 C CA . ARG A 1 180 ? 13.118 -8.450 34.540 1.00 54.38 180 ARG A CA 1
ATOM 1439 C C . ARG A 1 180 ? 14.151 -8.710 35.640 1.00 54.38 180 ARG A C 1
ATOM 1441 O O . ARG A 1 180 ? 14.034 -8.113 36.715 1.00 54.38 180 ARG A O 1
ATOM 1448 N N . PRO A 1 181 ? 15.197 -9.525 35.408 1.00 55.19 181 PRO A N 1
ATOM 1449 C CA . PRO A 1 181 ? 16.313 -9.584 36.336 1.00 55.19 181 PRO A CA 1
ATOM 1450 C C . PRO A 1 181 ? 16.973 -8.204 36.365 1.00 55.19 181 PRO A C 1
ATOM 1452 O O . PRO A 1 181 ? 17.382 -7.671 35.332 1.00 55.19 181 PRO A O 1
ATOM 1455 N N . LYS A 1 182 ? 17.051 -7.602 37.557 1.00 60.03 182 LYS A N 1
ATOM 1456 C CA . LYS A 1 182 ? 17.800 -6.364 37.796 1.00 60.03 182 LYS A CA 1
ATOM 1457 C C . LYS A 1 182 ? 19.252 -6.604 37.381 1.00 60.03 182 LYS A C 1
ATOM 1459 O O . LYS A 1 182 ? 20.017 -7.190 38.145 1.00 60.03 182 LYS A O 1
ATOM 1464 N N . GLN A 1 183 ? 19.631 -6.163 36.183 1.00 57.28 183 GLN A N 1
ATOM 1465 C CA . GLN A 1 183 ? 21.031 -6.086 35.784 1.00 57.28 183 GLN A CA 1
ATOM 1466 C C . GLN A 1 183 ? 21.716 -5.092 36.723 1.00 57.28 183 GLN A C 1
ATOM 1468 O O . GLN A 1 183 ? 21.588 -3.877 36.590 1.00 57.28 183 GLN A O 1
ATOM 1473 N N . ARG A 1 184 ? 22.400 -5.629 37.736 1.00 55.38 184 ARG A N 1
ATOM 1474 C CA . ARG A 1 184 ? 23.338 -4.876 38.558 1.00 55.38 184 ARG A CA 1
ATOM 1475 C C . ARG A 1 184 ? 24.517 -4.520 37.660 1.00 55.38 184 ARG A C 1
ATOM 1477 O O . ARG A 1 184 ? 25.377 -5.358 37.414 1.00 55.38 184 ARG A O 1
ATOM 1484 N N . PHE A 1 185 ? 24.538 -3.287 37.165 1.00 52.97 185 PHE A N 1
ATOM 1485 C CA . PHE A 1 185 ? 25.753 -2.690 36.628 1.00 52.97 185 PHE A CA 1
ATOM 1486 C C . PHE A 1 185 ? 26.759 -2.577 37.776 1.00 52.97 185 PHE A C 1
ATOM 1488 O O . PHE A 1 185 ? 26.667 -1.689 38.622 1.00 52.97 185 PHE A O 1
ATOM 1495 N N . GLY A 1 186 ? 27.677 -3.539 37.844 1.00 54.62 186 GLY A N 1
ATOM 1496 C CA . GLY A 1 186 ? 28.872 -3.438 38.664 1.00 54.62 186 GLY A CA 1
ATOM 1497 C C . GLY A 1 186 ? 29.778 -2.375 38.060 1.00 54.62 186 GLY A C 1
ATOM 1498 O O . GLY A 1 186 ? 30.429 -2.615 37.048 1.00 54.62 186 GLY A O 1
ATOM 1499 N N . ALA A 1 187 ? 29.791 -1.190 38.665 1.00 52.84 187 ALA A N 1
ATOM 1500 C CA . ALA A 1 187 ? 30.857 -0.226 38.465 1.00 52.84 187 ALA A CA 1
ATOM 1501 C C . ALA A 1 187 ? 32.109 -0.778 39.157 1.00 52.84 187 ALA A C 1
ATOM 1503 O O . ALA A 1 187 ? 32.214 -0.801 40.382 1.00 52.84 187 ALA A O 1
ATOM 1504 N N . SER A 1 188 ? 33.033 -1.291 38.356 1.00 59.19 188 SER A N 1
ATOM 1505 C CA . SER A 1 188 ? 34.381 -1.655 38.778 1.00 59.19 188 SER A CA 1
ATOM 1506 C C . SER A 1 188 ? 35.328 -1.155 37.700 1.00 59.19 188 SER A C 1
ATOM 1508 O O . SER A 1 188 ? 35.735 -1.907 36.823 1.00 59.19 188 SER A O 1
ATOM 1510 N N . PHE A 1 189 ? 35.621 0.139 37.735 1.00 56.00 189 PHE A N 1
ATOM 1511 C CA . PHE A 1 189 ? 36.823 0.666 37.110 1.00 56.00 189 PHE A CA 1
ATOM 1512 C C . PHE A 1 189 ? 37.633 1.349 38.205 1.00 56.00 189 PHE A C 1
ATOM 1514 O O . PHE A 1 189 ? 37.122 2.219 38.912 1.00 56.00 189 PHE A O 1
ATOM 1521 N N . LEU A 1 190 ? 38.834 0.797 38.381 1.00 62.28 190 LEU A N 1
ATOM 1522 C CA . LEU A 1 190 ? 39.950 1.296 39.177 1.00 62.28 190 LEU A CA 1
ATOM 1523 C C . LEU A 1 190 ? 40.374 2.695 38.722 1.00 62.28 190 LEU A C 1
ATOM 1525 O O . LEU A 1 190 ? 40.285 2.954 37.499 1.00 62.28 190 LEU A O 1
#